Protein AF-A0A023FK80-F1 (afdb_monomer)

InterPro domains:
  IPR025602 BCP1 family [PF13862] (38-217)
  IPR025602 BCP1 family [PIRSF028983] (2-246)
  IPR025602 BCP1 family [PTHR13261] (10-246)

Mean predicted aligned error: 11.93 Å

Foldseek 3Di:
DDDDDDDDDDDDDDDDDDDDDDDDDDDDPPDDPPPDPPPPWDKDKDQDAPLLLVVQLVQVCVLQQPAPAPSSLVSVQCNVVSLLKIFIATDPPDPPPPPPVPDPPCSRTQWMKGKDFLQVCVVRRRSVSVLVVVLVQCCVFPVVCSVVSVCLRPDPPFGEIEIDTTGDLPDDLVVVVVSVVSSVVSLVVCVVVVHPSPGPYYDYRWDWDDDPDPPDDIDTSRNCVVVVVVVDPDDTDGDCCVRDPDND

Secondary structure (DSSP, 8-state):
----------------------------------S-------EEEE---GGGHHHHHHHHHHHHTT----HHHHHHHHHHTGGGEEEEEE---S---TT-TT-TT--S--EEEEEEEHHHHTTSHHHHHHHHHHHHHHHHH-TTTHHHHHHHHHSTT--EEEEEEEE-TTS-GGGHHHHHHHHHHHHHHHHHTT-S---SEEEE---EE--SSTTSPPEESSTTHHHHHHT-SS------TTT-SS--

Solvent-accessible surface area (backbone atoms only — not comparable to full-atom values): 15679 Å² total; per-residue (Å²): 138,85,87,84,85,89,90,86,86,88,80,86,89,89,88,84,91,81,88,86,84,89,84,92,78,92,72,80,85,79,68,83,82,85,74,79,84,80,77,84,82,53,74,43,77,41,71,50,52,83,81,38,45,64,22,49,34,53,48,50,41,68,75,49,53,73,56,86,50,49,50,68,59,44,37,50,51,47,52,78,41,23,76,34,29,32,28,30,29,69,59,88,78,86,70,92,58,90,75,70,85,80,62,103,74,73,54,62,46,52,25,39,40,36,60,45,47,44,64,83,39,52,82,41,66,26,52,42,32,48,53,49,49,54,51,54,44,33,45,73,62,34,52,91,48,32,66,65,59,52,42,57,76,69,43,87,88,43,29,36,28,39,46,46,72,44,61,50,81,86,59,66,70,82,56,51,63,63,50,54,55,49,46,52,51,27,35,51,50,40,34,75,72,71,43,90,52,77,55,73,46,74,44,76,77,80,56,69,49,66,58,93,52,95,86,51,72,71,41,54,69,49,71,72,50,56,61,52,60,77,69,48,93,76,87,81,68,76,90,55,75,92,52,48,91,63,98,122

Structure (mmCIF, N/CA/C/O backbone):
data_AF-A0A023FK80-F1
#
_entry.id   AF-A0A023FK80-F1
#
loop_
_atom_site.group_PDB
_atom_site.id
_atom_site.type_symbol
_atom_site.label_atom_id
_atom_site.label_alt_id
_atom_site.label_comp_id
_atom_site.label_asym_id
_atom_site.label_entity_id
_atom_site.label_seq_id
_atom_site.pdbx_PDB_ins_code
_atom_site.Cartn_x
_atom_site.Cartn_y
_atom_site.Cartn_z
_atom_site.occupancy
_atom_site.B_iso_or_equiv
_atom_site.auth_seq_id
_atom_site.auth_comp_id
_atom_site.auth_asym_id
_atom_site.auth_atom_id
_atom_site.pdbx_PDB_model_num
ATOM 1 N N . MET A 1 1 ? -16.190 32.214 -55.598 1.00 33.69 1 MET A N 1
ATOM 2 C CA . MET A 1 1 ? -16.217 32.760 -56.974 1.00 33.69 1 MET A CA 1
ATOM 3 C C . MET A 1 1 ? -15.494 34.100 -56.985 1.00 33.69 1 MET A C 1
ATOM 5 O O . MET A 1 1 ? -15.720 34.878 -56.075 1.00 33.69 1 MET A O 1
ATOM 9 N N . ALA A 1 2 ? -14.694 34.328 -58.031 1.00 36.66 2 ALA A N 1
ATOM 10 C CA . ALA A 1 2 ? -14.094 35.595 -58.476 1.00 36.66 2 ALA A CA 1
ATOM 11 C C . ALA A 1 2 ? -12.891 36.178 -57.695 1.00 36.66 2 ALA A C 1
ATOM 13 O O . ALA A 1 2 ? -13.025 36.861 -56.687 1.00 36.66 2 ALA A O 1
ATOM 14 N N . MET A 1 3 ? -11.709 35.965 -58.287 1.00 41.47 3 MET A N 1
ATOM 15 C CA . MET A 1 3 ? -10.513 36.807 -58.171 1.00 41.47 3 MET A CA 1
ATOM 16 C C . MET A 1 3 ? -10.693 38.164 -58.877 1.00 41.47 3 MET A C 1
ATOM 18 O O . MET A 1 3 ? -11.395 38.223 -59.885 1.00 41.47 3 MET A O 1
ATOM 22 N N . SER A 1 4 ? -9.934 39.193 -58.472 1.00 35.69 4 SER A N 1
ATOM 23 C CA . SER A 1 4 ? -9.425 40.259 -59.367 1.00 35.69 4 SER A CA 1
ATOM 24 C C . SER A 1 4 ? -8.342 41.081 -58.636 1.00 35.69 4 SER A C 1
ATOM 26 O O . SER A 1 4 ? -8.632 41.694 -57.619 1.00 35.69 4 SER A O 1
ATOM 28 N N . LYS A 1 5 ? -7.046 40.878 -58.914 1.00 40.84 5 LYS A N 1
ATOM 29 C CA . LYS A 1 5 ? -6.168 41.546 -59.910 1.00 40.84 5 LYS A CA 1
ATOM 30 C C . LYS A 1 5 ? -5.658 42.957 -59.541 1.00 40.84 5 LYS A C 1
ATOM 32 O O . LYS A 1 5 ? -6.400 43.922 -59.609 1.00 40.84 5 LYS A O 1
ATOM 37 N N . ARG A 1 6 ? -4.315 43.006 -59.432 1.00 36.75 6 ARG A N 1
ATOM 38 C CA . ARG A 1 6 ? -3.345 44.004 -59.954 1.00 36.75 6 ARG A CA 1
ATOM 39 C C . ARG A 1 6 ? -3.406 45.443 -59.415 1.00 36.75 6 ARG A C 1
ATOM 41 O O . ARG A 1 6 ? -4.336 46.154 -59.745 1.00 36.75 6 ARG A O 1
ATOM 48 N N . GLN A 1 7 ? -2.265 45.949 -58.922 1.00 38.62 7 GLN A N 1
ATOM 49 C CA . GLN A 1 7 ? -1.449 46.879 -59.723 1.00 38.62 7 GLN A CA 1
ATOM 50 C C . GLN A 1 7 ? 0.001 47.014 -59.225 1.00 38.62 7 GLN A C 1
ATOM 52 O O . GLN A 1 7 ? 0.301 46.884 -58.048 1.00 38.62 7 GLN A O 1
ATOM 57 N N . LYS A 1 8 ? 0.880 47.243 -60.200 1.00 39.12 8 LYS A N 1
ATOM 58 C CA . LYS A 1 8 ? 2.346 47.225 -60.208 1.00 39.12 8 LYS A CA 1
ATOM 59 C C . LYS A 1 8 ? 2.843 48.674 -60.275 1.00 39.12 8 LYS A C 1
ATOM 61 O O . LYS A 1 8 ? 2.295 49.405 -61.101 1.00 39.12 8 LYS A O 1
ATOM 66 N N . ARG A 1 9 ? 3.887 49.065 -59.532 1.00 34.44 9 ARG A N 1
ATOM 67 C CA . ARG A 1 9 ? 4.799 50.166 -59.914 1.00 34.44 9 ARG A CA 1
ATOM 68 C C . ARG A 1 9 ? 6.224 49.873 -59.429 1.00 34.44 9 ARG A C 1
ATOM 70 O O . ARG A 1 9 ? 6.455 49.768 -58.234 1.00 34.44 9 ARG A O 1
ATOM 77 N N . LEU A 1 10 ? 7.112 49.707 -60.408 1.00 36.12 10 LEU A N 1
ATOM 78 C CA . LEU A 1 10 ? 8.571 49.798 -60.328 1.00 36.12 10 LEU A CA 1
ATOM 79 C C . LEU A 1 10 ? 8.997 51.201 -60.802 1.00 36.12 10 LEU A C 1
ATOM 81 O O . LEU A 1 10 ? 8.266 51.813 -61.585 1.00 36.12 10 LEU A O 1
ATOM 85 N N . GLY A 1 11 ? 10.180 51.629 -60.365 1.00 31.97 11 GLY A N 1
ATOM 86 C CA . GLY A 1 11 ? 11.023 52.717 -60.886 1.00 31.97 11 GLY A CA 1
ATOM 87 C C . GLY A 1 11 ? 12.259 52.801 -59.976 1.00 31.97 11 GLY A C 1
ATOM 88 O O . GLY A 1 11 ? 12.079 53.145 -58.811 1.00 31.97 11 GLY A O 1
ATOM 89 N N . GLU A 1 12 ? 13.358 52.120 -60.334 1.00 35.47 12 GLU A N 1
ATOM 90 C CA . GLU A 1 12 ? 14.552 52.640 -61.062 1.00 35.47 12 GLU A CA 1
ATOM 91 C C . GLU A 1 12 ? 15.424 53.508 -60.125 1.00 35.47 12 GLU A C 1
ATOM 93 O O . GLU A 1 12 ? 14.975 54.554 -59.666 1.00 35.47 12 GLU A O 1
ATOM 98 N N . ASP A 1 13 ? 16.507 52.970 -59.549 1.00 35.56 13 ASP A N 1
ATOM 99 C CA . ASP A 1 13 ? 17.866 52.716 -60.098 1.00 35.56 13 ASP A CA 1
ATOM 100 C C . ASP A 1 13 ? 18.779 53.951 -59.987 1.00 35.56 13 ASP A C 1
ATOM 102 O O . ASP A 1 13 ? 18.487 54.986 -60.574 1.00 35.56 13 ASP A O 1
ATOM 106 N N . GLU A 1 14 ? 19.882 53.834 -59.232 1.00 36.38 14 GLU A N 1
ATOM 107 C CA . GLU A 1 14 ? 21.244 54.104 -59.731 1.00 36.38 14 GLU A CA 1
ATOM 108 C C . GLU A 1 14 ? 22.335 53.658 -58.729 1.00 36.38 14 GLU A C 1
ATOM 110 O O . GLU A 1 14 ? 22.205 53.778 -57.510 1.00 36.38 14 GLU A O 1
ATOM 115 N N . GLU A 1 15 ? 23.387 53.079 -59.309 1.00 36.81 15 GLU A N 1
ATOM 116 C CA . GLU A 1 15 ? 24.474 52.279 -58.736 1.00 36.81 15 GLU A CA 1
ATOM 117 C C . GLU A 1 15 ? 25.712 53.096 -58.309 1.00 36.81 15 GLU A C 1
ATOM 119 O O . GLU A 1 15 ? 25.922 54.214 -58.771 1.00 36.81 15 GLU A O 1
ATOM 124 N N . SER A 1 16 ? 26.588 52.475 -57.502 1.00 36.16 16 SER A N 1
ATOM 125 C CA . SER A 1 16 ? 28.067 52.467 -57.650 1.00 36.16 16 SER A CA 1
ATOM 126 C C . SER A 1 16 ? 28.664 51.694 -56.458 1.00 36.16 16 SER A C 1
ATOM 128 O O . SER A 1 16 ? 28.633 52.179 -55.332 1.00 36.16 16 SER A O 1
ATOM 130 N N . ASP A 1 17 ? 28.969 50.404 -56.600 1.00 34.00 17 ASP A N 1
ATOM 131 C CA . ASP A 1 17 ? 30.246 49.789 -57.028 1.00 34.00 17 ASP A CA 1
ATOM 132 C C . ASP A 1 17 ? 31.324 49.690 -55.926 1.00 34.00 17 ASP A C 1
ATOM 134 O O . ASP A 1 17 ? 31.690 50.660 -55.262 1.00 34.00 17 ASP A O 1
ATOM 138 N N . GLY A 1 18 ? 31.819 48.463 -55.758 1.00 34.59 18 GLY A N 1
ATOM 139 C CA . GLY A 1 18 ? 32.774 48.016 -54.750 1.00 34.59 18 GLY A CA 1
ATOM 140 C C . GLY A 1 18 ? 33.021 46.503 -54.823 1.00 34.59 18 GLY A C 1
ATOM 141 O O . GLY A 1 18 ? 32.802 45.792 -53.847 1.00 34.59 18 GLY A O 1
ATOM 142 N N . SER A 1 19 ? 33.443 46.014 -55.994 1.00 40.44 19 SER A N 1
ATOM 143 C CA . SER A 1 19 ? 34.035 44.675 -56.232 1.00 40.44 19 SER A CA 1
ATOM 144 C C . SER A 1 19 ? 35.251 44.431 -55.289 1.00 40.44 19 SER A C 1
ATOM 146 O O . SER A 1 19 ? 35.898 45.395 -54.899 1.00 40.44 19 SER A O 1
ATOM 148 N N . ASN A 1 20 ? 35.728 43.242 -54.887 1.00 36.53 20 ASN A N 1
ATOM 149 C CA . ASN A 1 20 ? 35.656 41.879 -55.408 1.00 36.53 20 ASN A CA 1
ATOM 150 C C . ASN A 1 20 ? 36.240 40.880 -54.364 1.00 36.53 20 ASN A C 1
ATOM 152 O O . ASN A 1 20 ? 37.151 41.240 -53.619 1.00 36.53 20 ASN A O 1
ATOM 156 N N . ASN A 1 21 ? 35.851 39.606 -54.504 1.00 35.69 21 ASN A N 1
ATOM 157 C CA . ASN A 1 21 ? 36.688 38.391 -54.447 1.00 35.69 21 ASN A CA 1
ATOM 158 C C . ASN A 1 21 ? 36.497 37.353 -53.307 1.00 35.69 21 ASN A C 1
ATOM 160 O O . ASN A 1 21 ? 37.064 37.457 -52.225 1.00 35.69 21 ASN A O 1
ATOM 164 N N . SER A 1 22 ? 35.803 36.273 -53.702 1.00 38.62 22 SER A N 1
ATOM 165 C CA . SER A 1 22 ? 36.142 34.846 -53.535 1.00 38.62 22 SER A CA 1
ATOM 166 C C . SER A 1 22 ? 36.365 34.265 -52.132 1.00 38.62 22 SER A C 1
ATOM 168 O O . SER A 1 22 ? 37.429 34.452 -51.556 1.00 38.62 22 SER A O 1
ATOM 170 N N . GLN A 1 23 ? 35.486 33.349 -51.715 1.00 38.38 23 GLN A N 1
ATOM 171 C CA . GLN A 1 23 ? 35.761 31.904 -51.776 1.00 38.38 23 GLN A CA 1
ATOM 172 C C . GLN A 1 23 ? 34.497 31.111 -51.426 1.00 38.38 23 GLN A C 1
ATOM 174 O O . GLN A 1 23 ? 33.799 31.397 -50.461 1.00 38.38 23 GLN A O 1
ATOM 179 N N . ASN A 1 24 ? 34.196 30.157 -52.299 1.00 44.44 24 ASN A N 1
ATOM 180 C CA . ASN A 1 24 ? 33.124 29.189 -52.183 1.00 44.44 24 ASN A CA 1
ATOM 181 C C . ASN A 1 24 ? 33.760 27.952 -51.542 1.00 44.44 24 ASN A C 1
ATOM 183 O O . ASN A 1 24 ? 34.491 27.253 -52.240 1.00 44.44 24 ASN A O 1
ATOM 187 N N . ASP A 1 25 ? 33.529 27.720 -50.252 1.00 39.47 25 ASP A N 1
ATOM 188 C CA . ASP A 1 25 ? 33.832 26.440 -49.614 1.00 39.47 25 ASP A CA 1
ATOM 189 C C . ASP A 1 25 ? 32.548 25.893 -49.000 1.00 39.47 25 ASP A C 1
ATOM 191 O O . ASP A 1 25 ? 32.000 26.393 -48.020 1.00 39.47 25 ASP A O 1
ATOM 195 N N . ASN A 1 26 ? 32.060 24.877 -49.697 1.00 47.12 26 ASN A N 1
ATOM 196 C CA . ASN A 1 26 ? 31.006 23.970 -49.307 1.00 47.12 26 ASN A CA 1
ATOM 197 C C . ASN A 1 26 ? 31.580 23.098 -48.180 1.00 47.12 26 ASN A C 1
ATOM 199 O O . ASN A 1 26 ? 32.473 22.291 -48.437 1.00 47.12 26 ASN A O 1
ATOM 203 N N . SER A 1 27 ? 31.109 23.272 -46.949 1.00 41.28 27 SER A N 1
ATOM 204 C CA . SER A 1 27 ? 31.367 22.330 -45.861 1.00 41.28 27 SER A CA 1
ATOM 205 C C . SER A 1 27 ? 30.101 22.228 -45.029 1.00 41.28 27 SER A C 1
ATOM 207 O O . SER A 1 27 ? 29.758 23.158 -44.305 1.00 41.28 27 SER A O 1
ATOM 209 N N . ASP A 1 28 ? 29.417 21.115 -45.264 1.00 41.88 28 ASP A N 1
ATOM 210 C CA . ASP A 1 28 ? 28.305 20.507 -44.544 1.00 41.88 28 ASP A CA 1
ATOM 211 C C . ASP A 1 28 ? 27.777 21.270 -43.330 1.00 41.88 28 ASP A C 1
ATOM 213 O O . ASP A 1 28 ? 28.393 21.362 -42.268 1.00 41.88 28 ASP A O 1
ATOM 217 N N . SER A 1 29 ? 26.554 21.765 -43.504 1.00 44.47 29 SER A N 1
ATOM 218 C CA . SER A 1 29 ? 25.616 21.927 -42.406 1.00 44.47 29 SER A CA 1
ATOM 219 C C . SER A 1 29 ? 25.279 20.525 -41.896 1.00 44.47 29 SER A C 1
ATOM 221 O O . SER A 1 29 ? 24.346 19.901 -42.389 1.00 44.47 29 SER A O 1
ATOM 223 N N . GLU A 1 30 ? 26.069 20.011 -40.952 1.00 48.06 30 GLU A N 1
ATOM 224 C CA . GLU A 1 30 ? 25.607 18.944 -40.061 1.00 48.06 30 GLU A CA 1
ATOM 225 C C . GLU A 1 30 ? 24.547 19.567 -39.147 1.00 48.06 30 GLU A C 1
ATOM 227 O O . GLU A 1 30 ? 24.814 20.066 -38.054 1.00 48.06 30 GLU A O 1
ATOM 232 N N . GLU A 1 31 ? 23.348 19.662 -39.719 1.00 45.25 31 GLU A N 1
ATOM 233 C CA . GLU A 1 31 ? 22.088 19.886 -39.036 1.00 45.25 31 GLU A CA 1
ATOM 234 C C . GLU A 1 31 ? 21.998 18.901 -37.864 1.00 45.25 31 GLU A C 1
ATOM 236 O O . GLU A 1 31 ? 22.029 17.693 -38.064 1.00 45.25 31 GLU A O 1
ATOM 241 N N . ASP A 1 32 ? 21.999 19.434 -36.641 1.00 47.94 32 ASP A N 1
ATOM 242 C CA . ASP A 1 32 ? 21.003 19.232 -35.574 1.00 47.94 32 ASP A CA 1
ATOM 243 C C . ASP A 1 32 ? 20.006 18.040 -35.701 1.00 47.94 32 ASP A C 1
ATOM 245 O O . ASP A 1 32 ? 18.826 18.169 -35.383 1.00 47.94 32 ASP A O 1
ATOM 249 N N . GLU A 1 33 ? 20.447 16.840 -36.081 1.00 49.16 33 GLU A N 1
ATOM 250 C CA . GLU A 1 33 ? 19.656 15.595 -36.038 1.00 49.16 33 GLU A CA 1
ATOM 251 C C . GLU A 1 33 ? 19.818 14.854 -34.691 1.00 49.16 33 GLU A C 1
ATOM 253 O O . GLU A 1 33 ? 19.905 13.631 -34.633 1.00 49.16 33 GLU A O 1
ATOM 258 N N . MET A 1 34 ? 19.860 15.582 -33.568 1.00 50.09 34 MET A N 1
ATOM 259 C CA . MET A 1 34 ? 19.728 14.991 -32.219 1.00 50.09 34 MET A CA 1
ATOM 260 C C . MET A 1 34 ? 18.466 15.465 -31.489 1.00 50.09 34 MET A C 1
ATOM 262 O O . MET A 1 34 ? 18.426 15.527 -30.260 1.00 50.09 34 MET A O 1
ATOM 266 N N . LEU A 1 35 ? 17.428 15.824 -32.241 1.00 51.06 35 LEU A N 1
ATOM 267 C CA . LEU A 1 35 ? 16.111 16.133 -31.701 1.00 51.06 35 LEU A CA 1
ATOM 268 C C . LEU A 1 35 ? 15.141 15.008 -32.072 1.00 51.06 35 LEU A C 1
ATOM 270 O O . LEU A 1 35 ? 14.814 14.821 -33.240 1.00 51.06 35 LEU A O 1
ATOM 274 N N . ASP A 1 36 ? 14.654 14.334 -31.029 1.00 48.72 36 ASP A N 1
ATOM 275 C CA . ASP A 1 36 ? 13.413 13.548 -31.010 1.00 48.72 36 ASP A CA 1
ATOM 276 C C . ASP A 1 36 ? 13.456 12.103 -31.539 1.00 48.72 36 ASP A C 1
ATOM 278 O O . ASP A 1 36 ? 12.554 11.636 -32.236 1.00 48.72 36 ASP A O 1
ATOM 282 N N . THR A 1 37 ? 14.455 11.321 -31.120 1.00 47.84 37 THR A N 1
ATOM 283 C CA . THR A 1 37 ? 14.246 9.867 -31.057 1.00 47.84 37 THR A CA 1
ATOM 284 C C . THR A 1 37 ? 13.264 9.582 -29.917 1.00 47.84 37 THR A C 1
ATOM 286 O O . THR A 1 37 ? 13.664 9.504 -28.755 1.00 47.84 37 THR A O 1
ATOM 289 N N . GLU A 1 38 ? 11.972 9.455 -30.229 1.00 53.78 38 GLU A N 1
ATOM 290 C CA . GLU A 1 38 ? 10.967 8.925 -29.302 1.00 53.78 38 GLU A CA 1
ATOM 291 C C . GLU A 1 38 ? 11.359 7.484 -28.929 1.00 53.78 38 GLU A C 1
ATOM 293 O O . GLU A 1 38 ? 11.082 6.531 -29.659 1.00 53.78 38 GLU A O 1
ATOM 298 N N . VAL A 1 39 ? 12.053 7.311 -27.801 1.00 60.44 39 VAL A N 1
ATOM 299 C CA . VAL A 1 39 ? 12.328 5.984 -27.242 1.00 60.44 39 VAL A CA 1
ATOM 300 C C . VAL A 1 39 ? 11.009 5.450 -26.689 1.00 60.44 39 VAL A C 1
ATOM 302 O O . VAL A 1 39 ? 10.541 5.884 -25.634 1.00 60.44 39 VAL A O 1
ATOM 305 N N . ASN A 1 40 ? 10.377 4.534 -27.423 1.00 63.22 40 ASN A N 1
ATOM 306 C CA . ASN A 1 40 ? 9.181 3.854 -26.949 1.00 63.22 40 ASN A CA 1
ATOM 307 C C . ASN A 1 40 ? 9.586 2.821 -25.891 1.00 63.22 40 ASN A C 1
ATOM 309 O O . ASN A 1 40 ? 9.987 1.710 -26.220 1.00 63.22 40 ASN A O 1
ATOM 313 N N . VAL A 1 41 ? 9.520 3.219 -24.621 1.00 74.06 41 VAL A N 1
ATOM 314 C CA . VAL A 1 41 ? 9.718 2.317 -23.484 1.00 74.06 41 VAL A CA 1
ATOM 315 C C . VAL A 1 41 ? 8.394 1.626 -23.176 1.00 74.06 41 VAL A C 1
ATOM 317 O O . VAL A 1 41 ? 7.431 2.276 -22.752 1.00 74.06 41 VAL A O 1
ATOM 320 N N . ASP A 1 42 ? 8.356 0.311 -23.368 1.00 83.50 42 ASP A N 1
ATOM 321 C CA . ASP A 1 42 ? 7.236 -0.519 -22.944 1.00 83.50 42 ASP A CA 1
ATOM 322 C C . ASP A 1 42 ? 7.470 -1.037 -21.521 1.00 83.50 42 ASP A C 1
ATOM 324 O O . ASP A 1 42 ? 8.567 -1.449 -21.147 1.00 83.50 42 ASP A O 1
ATOM 328 N N . PHE A 1 43 ? 6.418 -0.975 -20.706 1.00 88.69 43 PHE A N 1
ATOM 329 C CA . PHE A 1 43 ? 6.421 -1.452 -19.329 1.00 88.69 43 PHE A CA 1
ATOM 330 C C . PHE A 1 43 ? 5.473 -2.630 -19.199 1.00 88.69 43 PHE A C 1
ATOM 332 O O . PHE A 1 43 ? 4.339 -2.584 -19.685 1.00 88.69 43 PHE A O 1
ATOM 339 N N . GLU A 1 44 ? 5.896 -3.636 -18.449 1.00 90.75 44 GLU A N 1
ATOM 340 C CA . GLU A 1 44 ? 5.061 -4.774 -18.111 1.00 90.75 44 GLU A CA 1
ATOM 341 C C . GLU A 1 44 ? 5.017 -5.037 -16.610 1.00 90.75 44 GLU A C 1
ATOM 343 O O . GLU A 1 44 ? 5.933 -4.716 -15.852 1.00 90.75 44 GLU A O 1
ATOM 348 N N . ALA A 1 45 ? 3.908 -5.637 -16.186 1.00 93.25 45 ALA A N 1
ATOM 349 C CA . ALA A 1 45 ? 3.703 -6.071 -14.819 1.00 93.25 45 ALA A CA 1
ATOM 350 C C . ALA A 1 45 ? 4.063 -7.558 -14.701 1.00 93.25 45 ALA A C 1
ATOM 352 O O . ALA A 1 45 ? 3.427 -8.401 -15.336 1.00 93.25 45 ALA A O 1
ATOM 353 N N . ARG A 1 46 ? 5.054 -7.886 -13.870 1.00 94.19 46 ARG A N 1
ATOM 354 C CA . ARG A 1 46 ? 5.468 -9.266 -13.570 1.00 94.19 46 ARG A CA 1
ATOM 355 C C . ARG A 1 46 ? 5.170 -9.601 -12.105 1.00 94.19 46 ARG A C 1
ATOM 357 O O . ARG A 1 46 ? 5.142 -8.716 -11.253 1.00 94.19 46 ARG A O 1
ATOM 364 N N . THR A 1 47 ? 4.942 -10.876 -11.793 1.00 97.31 47 THR A N 1
ATOM 365 C CA . THR A 1 47 ? 4.865 -11.341 -10.396 1.00 97.31 47 THR A CA 1
ATOM 366 C C . THR A 1 47 ? 6.226 -11.144 -9.724 1.00 97.31 47 THR A C 1
ATOM 368 O O . THR A 1 47 ? 7.219 -11.561 -10.316 1.00 97.31 47 THR A O 1
ATOM 371 N N . PRO A 1 48 ? 6.297 -10.551 -8.519 1.00 96.88 48 PRO A N 1
ATOM 372 C CA . PRO A 1 48 ? 7.574 -10.270 -7.887 1.00 96.88 48 PRO A CA 1
ATOM 373 C C . PRO A 1 48 ? 8.261 -11.524 -7.343 1.00 96.88 48 PRO A C 1
ATOM 375 O O . PRO A 1 48 ? 7.603 -12.476 -6.894 1.00 96.88 48 PRO A O 1
ATOM 378 N N . ASP A 1 49 ? 9.589 -11.473 -7.320 1.00 95.75 49 ASP A N 1
ATOM 379 C CA . ASP A 1 49 ? 10.471 -12.475 -6.725 1.00 95.75 49 ASP A CA 1
ATOM 380 C C . ASP A 1 49 ? 11.550 -11.848 -5.819 1.00 95.75 49 ASP A C 1
ATOM 382 O O . ASP A 1 49 ? 11.586 -10.639 -5.598 1.00 95.75 49 ASP A O 1
ATOM 386 N N . ASP A 1 50 ? 12.411 -12.682 -5.230 1.00 95.94 50 ASP A N 1
ATOM 387 C CA . ASP A 1 50 ? 13.409 -12.231 -4.254 1.00 95.94 50 ASP A CA 1
ATOM 388 C C . ASP A 1 50 ? 14.412 -11.212 -4.831 1.00 95.94 50 ASP A C 1
ATOM 390 O O . ASP A 1 50 ? 14.967 -10.417 -4.069 1.00 95.94 50 ASP A O 1
ATOM 394 N N . SER A 1 51 ? 14.631 -11.196 -6.154 1.00 94.00 51 SER A N 1
ATOM 395 C CA . SER A 1 51 ? 15.496 -10.203 -6.807 1.00 94.00 51 SER A CA 1
ATOM 396 C C . SER A 1 51 ? 14.899 -8.791 -6.778 1.00 94.00 51 SER A C 1
ATOM 398 O O . SER A 1 51 ? 15.640 -7.814 -6.762 1.00 94.00 51 SER A O 1
ATOM 400 N N . ASP A 1 52 ? 13.575 -8.675 -6.644 1.00 95.88 52 ASP A N 1
ATOM 401 C CA . ASP A 1 52 ? 12.849 -7.399 -6.609 1.00 95.88 52 ASP A CA 1
ATOM 402 C C . ASP A 1 52 ? 12.871 -6.710 -5.241 1.00 95.88 52 ASP A C 1
ATOM 404 O O . ASP A 1 52 ? 12.352 -5.598 -5.088 1.00 95.88 52 ASP A O 1
ATOM 408 N N . TYR A 1 53 ? 13.434 -7.362 -4.219 1.00 97.25 53 TYR A N 1
ATOM 409 C CA . TYR A 1 53 ? 13.375 -6.904 -2.831 1.00 97.25 53 TYR A CA 1
ATOM 410 C C . TYR A 1 53 ? 13.825 -5.445 -2.674 1.00 97.25 53 TYR A C 1
ATOM 412 O O . TYR A 1 53 ? 13.147 -4.640 -2.029 1.00 97.25 53 TYR A O 1
ATOM 420 N N . HIS A 1 54 ? 14.967 -5.089 -3.257 1.00 96.62 54 HIS A N 1
ATOM 421 C CA . HIS A 1 54 ? 15.546 -3.758 -3.106 1.00 96.62 54 HIS A CA 1
ATOM 422 C C . HIS A 1 54 ? 14.703 -2.687 -3.813 1.00 96.62 54 HIS A C 1
ATOM 424 O O . HIS A 1 54 ? 14.352 -1.680 -3.186 1.00 96.62 54 HIS A O 1
ATOM 430 N N . GLY A 1 55 ? 14.231 -2.972 -5.029 1.00 96.31 55 GLY A N 1
ATOM 431 C CA . GLY A 1 55 ? 13.376 -2.071 -5.797 1.00 96.31 55 GLY A CA 1
ATOM 432 C C . GLY A 1 55 ? 12.014 -1.825 -5.144 1.00 96.31 55 GLY A C 1
ATOM 433 O O . GLY A 1 55 ? 11.582 -0.677 -5.011 1.00 96.31 55 GLY A O 1
ATOM 434 N N . ILE A 1 56 ? 11.367 -2.879 -4.632 1.00 97.88 56 ILE A N 1
ATOM 435 C CA . ILE A 1 56 ? 10.121 -2.755 -3.859 1.00 97.88 56 ILE A CA 1
ATOM 436 C C . ILE A 1 56 ? 10.368 -1.933 -2.592 1.00 97.88 56 ILE A C 1
ATOM 438 O O . ILE A 1 56 ? 9.620 -0.999 -2.294 1.00 97.88 56 ILE A O 1
ATOM 442 N N . LYS A 1 57 ? 11.433 -2.237 -1.842 1.00 97.75 57 LYS A N 1
ATOM 443 C CA . LYS A 1 57 ? 11.758 -1.517 -0.608 1.00 97.75 57 LYS A CA 1
ATOM 444 C C . LYS A 1 57 ? 12.011 -0.031 -0.860 1.00 97.75 57 LYS A C 1
ATOM 446 O O . LYS A 1 57 ? 11.577 0.791 -0.053 1.00 97.75 57 LYS A O 1
ATOM 451 N N . ARG A 1 58 ? 12.670 0.316 -1.968 1.00 96.50 58 ARG A N 1
ATOM 452 C CA . ARG A 1 58 ? 12.908 1.699 -2.406 1.00 96.50 58 ARG A CA 1
ATOM 453 C C . ARG A 1 58 ? 11.598 2.441 -2.672 1.00 96.50 58 ARG A C 1
ATOM 455 O O . ARG A 1 58 ? 11.422 3.555 -2.185 1.00 96.50 58 ARG A O 1
ATOM 462 N N . LEU A 1 59 ? 10.648 1.819 -3.367 1.00 96.50 59 LEU A N 1
ATOM 463 C CA . LEU A 1 59 ? 9.319 2.402 -3.592 1.00 96.50 59 LEU A CA 1
ATOM 464 C C . LEU A 1 59 ? 8.561 2.599 -2.272 1.00 96.50 59 LEU A C 1
ATOM 466 O O . LEU A 1 59 ? 8.014 3.666 -2.010 1.00 96.50 59 LEU A O 1
ATOM 470 N N . LEU A 1 60 ? 8.613 1.617 -1.371 1.00 97.56 60 LEU A N 1
ATOM 471 C CA . LEU A 1 60 ? 8.003 1.741 -0.046 1.00 97.56 60 LEU A CA 1
ATOM 472 C C . LEU A 1 60 ? 8.649 2.850 0.804 1.00 97.56 60 LEU A C 1
ATOM 474 O O . LEU A 1 60 ? 7.956 3.505 1.582 1.00 97.56 60 LEU A O 1
ATOM 478 N N . GLN A 1 61 ? 9.956 3.089 0.660 1.00 95.81 61 GLN A N 1
ATOM 479 C CA . GLN A 1 61 ? 10.633 4.233 1.285 1.00 95.81 61 GLN A CA 1
ATOM 480 C C . GLN A 1 61 ? 10.093 5.565 0.756 1.00 95.81 61 GLN A C 1
ATOM 482 O O . GLN A 1 61 ? 9.905 6.487 1.544 1.00 95.81 61 GLN A O 1
ATOM 487 N N . GLN A 1 62 ? 9.795 5.661 -0.541 1.00 93.06 62 GLN A N 1
ATOM 488 C CA . GLN A 1 62 ? 9.184 6.858 -1.129 1.00 93.06 62 GLN A CA 1
ATOM 489 C C . GLN A 1 62 ? 7.745 7.070 -0.638 1.00 93.06 62 GLN A C 1
ATOM 491 O O . GLN A 1 62 ? 7.361 8.205 -0.366 1.00 93.06 62 GLN A O 1
ATOM 496 N N . LEU A 1 63 ? 6.971 5.993 -0.467 1.00 95.12 63 LEU A N 1
ATOM 497 C CA . LEU A 1 63 ? 5.592 6.059 0.027 1.00 95.12 63 LEU A CA 1
ATOM 498 C C . LEU A 1 63 ? 5.514 6.491 1.502 1.00 95.12 63 LEU A C 1
ATOM 500 O O . LEU A 1 63 ? 4.664 7.297 1.875 1.00 95.12 63 LEU A O 1
ATOM 504 N N . PHE A 1 64 ? 6.392 5.952 2.355 1.00 95.44 64 PHE A N 1
ATOM 505 C CA . PHE A 1 64 ? 6.353 6.184 3.805 1.00 95.44 64 PHE A CA 1
ATOM 506 C C . PHE A 1 64 ? 7.325 7.263 4.307 1.00 95.44 64 PHE A C 1
ATOM 508 O O . PHE A 1 64 ? 7.248 7.640 5.478 1.00 95.44 64 PHE A O 1
ATOM 515 N N . LEU A 1 65 ? 8.211 7.790 3.456 1.00 92.81 65 LEU A N 1
ATOM 516 C CA . LEU A 1 65 ? 9.184 8.836 3.789 1.00 92.81 65 LEU A CA 1
ATOM 517 C C . LEU A 1 65 ? 9.951 8.510 5.090 1.00 92.81 65 LEU A C 1
ATOM 519 O O . LEU A 1 65 ? 10.548 7.442 5.233 1.00 92.81 65 LEU A O 1
ATOM 523 N N . LYS A 1 66 ? 9.919 9.420 6.072 1.00 91.44 66 LYS A N 1
ATOM 524 C CA . LYS A 1 66 ? 10.579 9.284 7.383 1.00 91.44 66 LYS A CA 1
ATOM 525 C C . LYS A 1 66 ? 9.710 8.584 8.434 1.00 91.44 66 LYS A C 1
ATOM 527 O O . LYS A 1 66 ? 10.085 8.538 9.611 1.00 91.44 66 LYS A O 1
ATOM 532 N N . ALA A 1 67 ? 8.555 8.038 8.050 1.00 92.38 67 ALA A N 1
ATOM 533 C CA . ALA A 1 67 ? 7.678 7.348 8.981 1.00 92.38 67 ALA A CA 1
ATOM 534 C C . ALA A 1 67 ? 8.346 6.092 9.558 1.00 92.38 67 ALA A C 1
ATOM 536 O O . ALA A 1 67 ? 9.109 5.378 8.907 1.00 92.38 67 ALA A O 1
ATOM 537 N N . ARG A 1 68 ? 8.032 5.790 10.821 1.00 92.56 68 ARG A N 1
ATOM 538 C CA . ARG A 1 68 ? 8.583 4.630 11.535 1.00 92.56 68 ARG A CA 1
ATOM 539 C C . ARG A 1 68 ? 7.839 3.350 11.158 1.00 92.56 68 ARG A C 1
ATOM 541 O O . ARG A 1 68 ? 7.061 2.830 11.955 1.00 92.56 68 ARG A O 1
ATOM 548 N N . VAL A 1 69 ? 8.095 2.855 9.952 1.00 96.94 69 VAL A N 1
ATOM 549 C CA . VAL A 1 69 ? 7.581 1.578 9.442 1.00 96.94 69 VAL A CA 1
ATOM 550 C C . VAL A 1 69 ? 8.754 0.652 9.128 1.00 96.94 69 VAL A C 1
ATOM 552 O O . VAL A 1 69 ? 9.744 1.060 8.524 1.00 96.94 69 VAL A O 1
ATOM 555 N N . ASN A 1 70 ? 8.663 -0.613 9.532 1.00 97.94 70 ASN A N 1
ATOM 556 C CA . ASN A 1 70 ? 9.628 -1.644 9.179 1.00 97.94 70 ASN A CA 1
ATOM 557 C C . ASN A 1 70 ? 9.435 -2.038 7.707 1.00 97.94 70 ASN A C 1
ATOM 559 O O . ASN A 1 70 ? 8.730 -2.993 7.384 1.00 97.94 70 ASN A O 1
ATOM 563 N N . LEU A 1 71 ? 10.058 -1.272 6.810 1.00 98.19 71 LEU A N 1
ATOM 564 C CA . LEU A 1 71 ? 9.931 -1.461 5.364 1.00 98.19 71 LEU A CA 1
ATOM 565 C C . LEU A 1 71 ? 10.555 -2.774 4.885 1.00 98.19 71 LEU A C 1
ATOM 567 O O . LEU A 1 71 ? 10.099 -3.331 3.894 1.00 98.19 71 LEU A O 1
ATOM 571 N N . SER A 1 72 ? 11.551 -3.307 5.599 1.00 98.19 72 SER A N 1
ATOM 572 C CA . SER A 1 72 ? 12.103 -4.635 5.305 1.00 98.19 72 SER A CA 1
ATOM 573 C C . SER A 1 72 ? 11.060 -5.736 5.550 1.00 98.19 72 SER A C 1
ATOM 575 O O . SER A 1 72 ? 10.856 -6.584 4.689 1.00 98.19 72 SER A O 1
ATOM 577 N N . ASP A 1 73 ? 10.357 -5.707 6.693 1.00 98.44 73 ASP A N 1
ATOM 578 C CA . ASP A 1 73 ? 9.261 -6.654 6.980 1.00 98.44 73 ASP A CA 1
ATOM 579 C C . ASP A 1 73 ? 8.083 -6.462 6.014 1.00 98.44 73 ASP A C 1
ATOM 581 O O . ASP A 1 73 ? 7.495 -7.445 5.574 1.00 98.44 73 ASP A O 1
ATOM 585 N N . LEU A 1 74 ? 7.781 -5.217 5.628 1.00 98.56 74 LEU A N 1
ATOM 586 C CA . LEU A 1 74 ? 6.743 -4.919 4.637 1.00 98.56 74 LEU A CA 1
ATOM 587 C C . LEU A 1 74 ? 7.082 -5.485 3.253 1.00 98.56 74 LEU A C 1
ATOM 589 O O . LEU A 1 74 ? 6.232 -6.100 2.617 1.00 98.56 74 LEU A O 1
ATOM 593 N N . THR A 1 75 ? 8.327 -5.315 2.813 1.00 98.50 75 THR A N 1
ATOM 594 C CA . THR A 1 75 ? 8.822 -5.850 1.537 1.00 98.50 75 THR A CA 1
ATOM 595 C C . THR A 1 75 ? 8.749 -7.374 1.535 1.00 98.50 75 THR A C 1
ATOM 597 O O . THR A 1 75 ? 8.169 -7.962 0.627 1.00 98.50 75 THR A O 1
ATOM 600 N N . ASN A 1 76 ? 9.243 -8.019 2.599 1.00 98.44 76 ASN A N 1
ATOM 601 C CA . ASN A 1 76 ? 9.139 -9.470 2.755 1.00 98.44 76 ASN A CA 1
ATOM 602 C C . ASN A 1 76 ? 7.683 -9.940 2.745 1.00 98.44 76 ASN A C 1
ATOM 604 O O . ASN A 1 76 ? 7.374 -10.944 2.118 1.00 98.44 76 ASN A O 1
ATOM 608 N N . LEU A 1 77 ? 6.770 -9.207 3.389 1.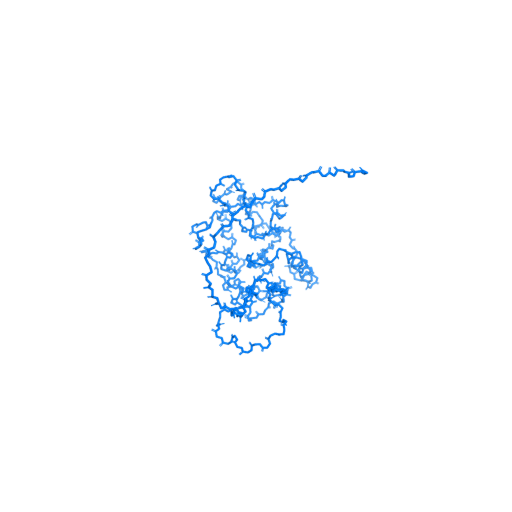00 98.38 77 LEU A N 1
ATOM 609 C CA . LEU A 1 77 ? 5.349 -9.541 3.375 1.00 98.38 77 LEU A CA 1
ATOM 610 C C . LEU A 1 77 ? 4.752 -9.493 1.959 1.00 98.38 77 LEU A C 1
ATOM 612 O O . LEU A 1 77 ? 3.937 -10.354 1.630 1.00 98.38 77 LEU A O 1
ATOM 616 N N . ILE A 1 78 ? 5.152 -8.525 1.128 1.00 98.38 78 ILE A N 1
ATOM 617 C CA . ILE A 1 78 ? 4.730 -8.443 -0.279 1.00 98.38 78 ILE A CA 1
ATOM 618 C C . ILE A 1 78 ? 5.270 -9.643 -1.069 1.00 98.38 78 ILE A C 1
ATOM 620 O O . ILE A 1 78 ? 4.500 -10.303 -1.762 1.00 98.38 78 ILE A O 1
ATOM 624 N N . LEU A 1 79 ? 6.549 -9.995 -0.901 1.00 98.06 79 LEU A N 1
ATOM 625 C CA . LEU A 1 79 ? 7.162 -11.156 -1.564 1.00 98.06 79 LEU A CA 1
ATOM 626 C C . LEU A 1 79 ? 6.535 -12.491 -1.116 1.00 98.06 79 LEU A C 1
ATOM 628 O O . LEU A 1 79 ? 6.170 -13.327 -1.940 1.00 98.06 79 LEU A O 1
ATOM 632 N N . GLU A 1 80 ? 6.288 -12.670 0.186 1.00 97.12 80 GLU A N 1
ATOM 633 C CA . GLU A 1 80 ? 5.568 -13.824 0.758 1.00 97.12 80 GLU A CA 1
ATOM 634 C C . GLU A 1 80 ? 4.121 -13.955 0.233 1.00 97.12 80 GLU A C 1
ATOM 636 O O . GLU A 1 80 ? 3.485 -15.016 0.355 1.00 97.12 80 GLU A O 1
ATOM 641 N N . ARG A 1 81 ? 3.562 -12.858 -0.289 1.00 96.31 81 ARG A N 1
ATOM 642 C CA . ARG A 1 81 ? 2.210 -12.743 -0.845 1.00 96.31 81 ARG A CA 1
ATOM 643 C C . ARG A 1 81 ? 2.235 -12.33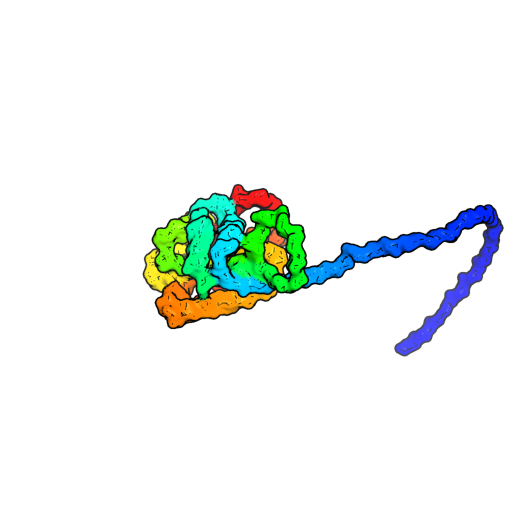7 -2.320 1.00 96.31 81 ARG A C 1
ATOM 645 O O . ARG A 1 81 ? 1.279 -11.736 -2.798 1.00 96.31 81 ARG A O 1
ATOM 652 N N . ASN A 1 82 ? 3.263 -12.759 -3.058 1.00 96.56 82 ASN A N 1
ATOM 653 C CA . ASN A 1 82 ? 3.441 -12.408 -4.469 1.00 96.56 82 ASN A CA 1
ATOM 654 C C . ASN A 1 82 ? 2.265 -12.787 -5.391 1.00 96.56 82 ASN A C 1
ATOM 656 O O . ASN A 1 82 ? 2.082 -12.178 -6.431 1.00 96.56 82 ASN A O 1
ATOM 660 N N . PHE A 1 83 ? 1.419 -13.743 -4.999 1.00 97.00 83 PHE A N 1
ATOM 661 C CA . PHE A 1 83 ? 0.212 -14.127 -5.741 1.00 97.00 83 PHE A CA 1
ATOM 662 C C . PHE A 1 83 ? -0.894 -13.051 -5.776 1.00 97.00 83 PHE A C 1
ATOM 664 O O . PHE A 1 83 ? -1.929 -13.297 -6.383 1.00 97.00 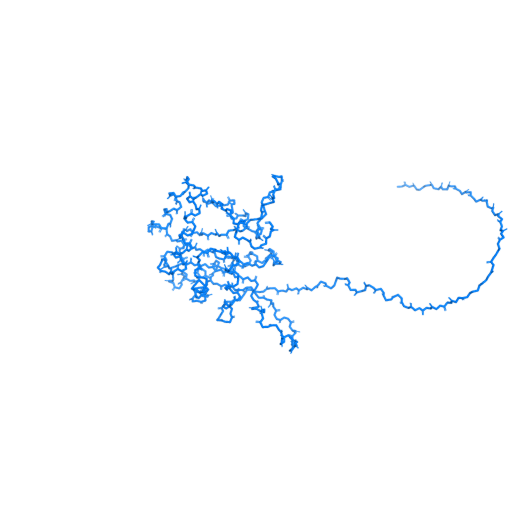83 PHE A O 1
ATOM 671 N N . VAL A 1 84 ? -0.725 -11.932 -5.067 1.00 97.62 84 VAL A N 1
ATOM 672 C CA . VAL A 1 84 ? -1.572 -10.721 -5.118 1.00 97.62 84 VAL A CA 1
ATOM 673 C C . VAL A 1 84 ? -0.701 -9.465 -5.211 1.00 97.62 84 VA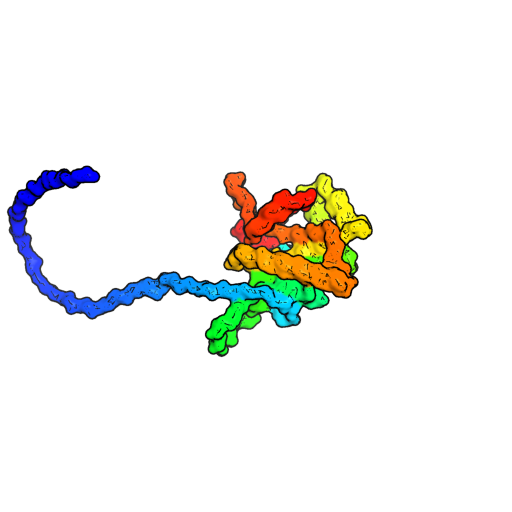L A C 1
ATOM 675 O O . VAL A 1 84 ? -1.009 -8.430 -4.613 1.00 97.62 84 VAL A O 1
ATOM 678 N N . ALA A 1 85 ? 0.432 -9.583 -5.902 1.00 98.12 85 ALA A N 1
ATOM 679 C CA . ALA A 1 85 ? 1.355 -8.489 -6.123 1.00 98.12 85 ALA A CA 1
ATOM 680 C C . ALA A 1 85 ? 1.956 -8.553 -7.530 1.00 98.12 85 ALA A C 1
ATOM 682 O O . ALA A 1 85 ? 2.156 -9.625 -8.100 1.00 98.12 85 ALA A O 1
ATOM 683 N N . SER A 1 86 ? 2.304 -7.388 -8.060 1.00 98.12 86 SER A N 1
ATOM 684 C CA . SER A 1 86 ? 3.018 -7.231 -9.319 1.00 98.12 86 SER A CA 1
ATOM 685 C C . SER A 1 86 ? 4.032 -6.099 -9.216 1.00 98.12 86 SER A C 1
ATOM 687 O O . SER A 1 86 ? 3.750 -5.070 -8.598 1.00 98.12 86 SER A O 1
ATOM 689 N N . VAL A 1 87 ? 5.178 -6.261 -9.863 1.00 97.25 87 VAL A N 1
ATOM 690 C CA . VAL A 1 87 ? 6.174 -5.208 -10.079 1.00 97.25 87 VAL A CA 1
ATOM 691 C C . VAL A 1 87 ? 6.151 -4.753 -11.527 1.00 97.25 87 VAL A C 1
ATOM 693 O O . VAL A 1 87 ? 5.917 -5.557 -12.427 1.00 97.25 87 VAL A O 1
ATOM 696 N N . ILE A 1 88 ? 6.384 -3.464 -11.744 1.00 95.50 88 ILE A N 1
ATOM 697 C CA . ILE A 1 88 ? 6.487 -2.859 -13.070 1.00 95.50 88 ILE A CA 1
ATOM 698 C C . ILE A 1 88 ? 7.960 -2.8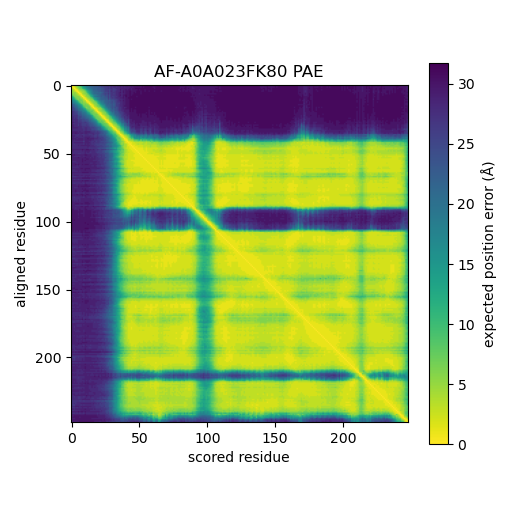49 -13.463 1.00 95.50 88 ILE A C 1
ATOM 700 O O . ILE A 1 88 ? 8.772 -2.240 -12.763 1.00 95.50 88 ILE A O 1
ATOM 704 N N . LYS A 1 89 ? 8.282 -3.500 -14.578 1.00 92.62 89 LYS A N 1
ATOM 705 C CA . LYS A 1 89 ? 9.618 -3.531 -15.178 1.00 92.62 89 LYS A CA 1
ATOM 706 C C . LYS A 1 89 ? 9.541 -3.076 -16.631 1.00 92.62 89 LYS A C 1
ATOM 708 O O . LYS A 1 89 ? 8.467 -3.115 -17.234 1.00 92.62 89 LYS A O 1
ATOM 713 N N . GLN A 1 90 ? 10.661 -2.619 -17.173 1.00 88.31 90 GLN A N 1
ATOM 714 C CA . GLN A 1 90 ? 10.781 -2.373 -18.606 1.00 88.31 90 GLN A CA 1
ATOM 715 C C . GLN A 1 90 ? 10.768 -3.714 -19.356 1.00 88.31 90 GLN A C 1
ATOM 717 O O . GLN A 1 90 ? 11.330 -4.695 -18.870 1.00 88.31 90 GLN A O 1
ATOM 722 N N . CYS A 1 91 ? 10.091 -3.769 -20.502 1.00 81.62 91 CYS A N 1
ATOM 723 C CA . CYS A 1 91 ? 10.160 -4.916 -21.399 1.00 81.62 91 CYS A CA 1
ATOM 724 C C . CYS A 1 91 ? 11.580 -5.024 -21.971 1.00 81.62 91 CYS A C 1
ATOM 726 O O . CYS A 1 91 ? 12.117 -4.041 -22.485 1.00 81.62 91 CYS A O 1
ATOM 728 N N . ASP A 1 92 ? 12.168 -6.216 -21.894 1.00 64.94 92 ASP A N 1
ATOM 729 C CA . ASP A 1 92 ? 13.465 -6.526 -22.496 1.00 64.94 92 ASP A CA 1
ATOM 730 C C . ASP A 1 92 ? 13.301 -6.656 -24.025 1.00 64.94 92 ASP A C 1
ATOM 732 O O . ASP A 1 92 ? 13.246 -7.763 -24.558 1.00 64.94 92 ASP A O 1
ATOM 736 N N . ASP A 1 93 ? 13.171 -5.540 -24.744 1.00 45.47 93 ASP A N 1
ATOM 737 C CA . ASP A 1 93 ? 13.252 -5.546 -26.207 1.00 45.47 93 ASP A CA 1
ATOM 738 C C . ASP A 1 93 ? 14.735 -5.489 -26.621 1.00 45.47 93 ASP A C 1
ATOM 740 O O . ASP A 1 93 ? 15.308 -4.417 -26.791 1.00 45.47 93 ASP A O 1
ATOM 744 N N . ASP A 1 94 ? 15.359 -6.664 -26.751 1.00 44.38 94 ASP A N 1
ATOM 745 C CA . ASP A 1 94 ? 16.569 -6.925 -27.550 1.00 44.38 94 ASP A CA 1
ATOM 746 C C . ASP A 1 94 ? 17.717 -5.890 -27.458 1.00 44.38 94 ASP A C 1
ATOM 748 O O . ASP A 1 94 ? 18.248 -5.431 -28.474 1.00 44.38 94 ASP A O 1
ATOM 752 N N . VAL A 1 95 ? 18.187 -5.574 -26.252 1.00 45.75 95 VAL A N 1
ATOM 753 C CA . VAL A 1 95 ? 19.562 -5.086 -26.071 1.00 45.75 95 VAL A CA 1
ATOM 754 C C . VAL A 1 95 ? 20.316 -6.060 -25.181 1.00 45.75 95 VAL A C 1
ATOM 756 O O . VAL A 1 95 ? 20.417 -5.889 -23.970 1.00 45.75 95 VAL A O 1
ATOM 759 N N . ASP A 1 96 ? 20.897 -7.072 -25.833 1.00 41.62 96 ASP A N 1
ATOM 760 C CA . ASP A 1 96 ? 22.163 -7.692 -25.425 1.00 41.62 96 ASP A CA 1
ATOM 761 C C . ASP A 1 96 ? 23.268 -6.611 -25.435 1.00 41.62 96 ASP A C 1
ATOM 763 O O . ASP A 1 96 ? 24.237 -6.688 -26.194 1.00 41.62 96 ASP A O 1
ATOM 767 N N . ASP A 1 97 ? 23.108 -5.546 -24.652 1.00 44.91 97 ASP A N 1
ATOM 768 C CA . ASP A 1 97 ? 24.198 -4.641 -24.344 1.00 44.91 97 ASP A CA 1
ATOM 769 C C . ASP A 1 97 ? 24.761 -5.085 -22.998 1.00 44.91 97 ASP A C 1
ATOM 771 O O . ASP A 1 97 ? 24.429 -4.562 -21.934 1.00 44.91 97 ASP A O 1
ATOM 775 N N . GLU A 1 98 ? 25.634 -6.095 -23.064 1.00 45.84 98 GLU A N 1
ATOM 776 C CA . GLU A 1 98 ? 26.523 -6.549 -21.983 1.00 45.84 98 GLU A CA 1
ATOM 777 C C . GLU A 1 98 ? 27.483 -5.424 -21.498 1.00 45.84 98 GLU A C 1
ATOM 779 O O . GLU A 1 98 ? 28.561 -5.704 -20.980 1.00 45.84 98 GLU A O 1
ATOM 784 N N . SER A 1 99 ? 27.148 -4.140 -21.688 1.00 44.94 99 SER A N 1
ATOM 785 C CA . SER A 1 99 ? 27.968 -2.982 -21.316 1.00 44.94 99 SER A CA 1
ATOM 786 C C . SER A 1 99 ? 27.366 -2.076 -20.236 1.00 44.94 99 SER A C 1
ATOM 788 O O . SER A 1 99 ? 28.014 -1.106 -19.851 1.00 44.94 99 SER A O 1
ATOM 790 N N . MET A 1 100 ? 26.213 -2.429 -19.654 1.00 49.72 100 MET A N 1
ATOM 791 C CA . MET A 1 100 ? 25.714 -1.802 -18.415 1.00 49.72 100 MET A CA 1
ATOM 792 C C . MET A 1 100 ? 26.137 -2.575 -17.150 1.00 49.72 100 MET A C 1
ATOM 794 O O . MET A 1 100 ? 25.478 -2.509 -16.116 1.00 49.72 100 MET A O 1
ATOM 798 N N . GLU A 1 101 ? 27.251 -3.312 -17.201 1.00 45.72 101 GLU A N 1
ATOM 799 C CA . GLU A 1 101 ? 27.910 -3.868 -16.011 1.00 45.72 101 GLU A CA 1
ATOM 800 C C . GLU A 1 101 ? 28.729 -2.785 -15.278 1.00 45.72 101 GLU A C 1
ATOM 802 O O . GLU A 1 101 ? 29.931 -2.952 -15.107 1.00 45.72 101 GLU A O 1
ATOM 807 N N . ASP A 1 102 ? 28.129 -1.650 -14.897 1.00 41.88 102 ASP A N 1
ATOM 808 C CA . ASP A 1 102 ? 28.812 -0.663 -14.033 1.00 41.88 102 ASP A CA 1
ATOM 809 C C . ASP A 1 102 ? 27.881 0.306 -13.261 1.00 41.88 102 ASP A C 1
ATOM 811 O O . ASP A 1 102 ? 28.365 1.293 -12.712 1.00 41.88 102 ASP A O 1
ATOM 815 N N . ASP A 1 103 ? 26.579 0.016 -13.126 1.00 43.94 103 ASP A N 1
ATOM 816 C CA . ASP A 1 103 ? 25.734 0.642 -12.093 1.00 43.94 103 ASP A CA 1
ATOM 817 C C . ASP A 1 103 ? 25.022 -0.453 -11.278 1.00 43.94 103 ASP A C 1
ATOM 819 O O . ASP A 1 103 ? 23.973 -0.969 -11.655 1.00 43.94 103 ASP A O 1
ATOM 823 N N . ASP A 1 104 ? 25.592 -0.791 -10.117 1.00 47.19 104 ASP A N 1
ATOM 824 C CA . ASP A 1 104 ? 25.061 -1.703 -9.082 1.00 47.19 104 ASP A CA 1
ATOM 825 C C . ASP A 1 104 ? 23.676 -1.272 -8.500 1.00 47.19 104 ASP A C 1
ATOM 827 O O . ASP A 1 104 ? 23.233 -1.818 -7.489 1.00 47.19 104 ASP A O 1
ATOM 831 N N . ASP A 1 105 ? 22.985 -0.288 -9.096 1.00 49.97 105 ASP A N 1
ATOM 832 C CA . ASP A 1 105 ? 21.938 0.518 -8.444 1.00 49.97 105 ASP A CA 1
ATOM 833 C C . ASP A 1 105 ? 20.573 0.583 -9.167 1.00 49.97 105 ASP A C 1
ATOM 835 O O . ASP A 1 105 ? 19.622 1.180 -8.634 1.00 49.97 105 ASP A O 1
ATOM 839 N N . GLU A 1 106 ? 20.396 -0.036 -10.339 1.00 58.66 106 GLU A N 1
ATOM 840 C CA . GLU A 1 106 ? 19.076 -0.087 -10.980 1.00 58.66 106 GLU A CA 1
ATOM 841 C C . GLU A 1 106 ? 18.382 -1.427 -10.716 1.00 58.66 106 GLU A C 1
ATOM 843 O O . GLU A 1 106 ? 18.396 -2.341 -11.530 1.00 58.66 106 GLU A O 1
ATOM 848 N N . ASP A 1 107 ? 17.699 -1.521 -9.568 1.00 68.31 107 ASP A N 1
ATOM 849 C CA . ASP A 1 107 ? 16.848 -2.659 -9.164 1.00 68.31 107 ASP A CA 1
ATOM 850 C C . ASP A 1 107 ? 15.745 -3.044 -10.189 1.00 68.31 107 ASP A C 1
ATOM 852 O O . ASP A 1 107 ? 14.885 -3.866 -9.882 1.00 68.31 107 ASP A O 1
ATOM 856 N N . GLY A 1 108 ? 15.688 -2.420 -11.375 1.00 86.69 108 GLY A N 1
ATOM 857 C CA . GLY A 1 108 ? 14.796 -2.721 -12.506 1.00 86.69 108 GLY A CA 1
ATOM 858 C C . GLY A 1 108 ? 13.298 -2.533 -12.244 1.00 86.69 108 GLY A C 1
ATOM 859 O O . GLY A 1 108 ? 12.482 -2.625 -13.160 1.00 86.69 108 GLY A O 1
ATOM 860 N N . VAL A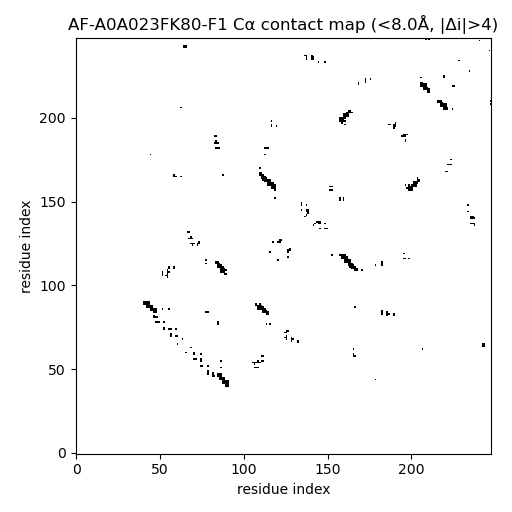 1 109 ? 12.918 -2.279 -10.992 1.00 94.00 109 VAL A N 1
ATOM 861 C CA . VAL A 1 109 ? 11.542 -2.116 -10.533 1.00 94.00 109 VAL A CA 1
ATOM 862 C C . VAL A 1 109 ? 11.194 -0.630 -10.497 1.00 94.00 109 VAL A C 1
ATOM 864 O O . VAL A 1 109 ? 11.712 0.141 -9.679 1.00 94.00 109 VAL A O 1
ATOM 867 N N . PHE A 1 110 ? 10.260 -0.254 -11.366 1.00 95.12 110 PHE A N 1
ATOM 868 C CA . PHE A 1 110 ? 9.740 1.106 -11.527 1.00 95.12 110 PHE A CA 1
ATOM 869 C C . PHE A 1 110 ? 8.401 1.328 -10.819 1.00 95.12 110 PHE A C 1
ATOM 871 O O . PHE A 1 110 ? 7.943 2.463 -10.674 1.00 95.12 110 PHE A O 1
ATOM 878 N N . GLY A 1 111 ? 7.760 0.253 -10.367 1.00 96.25 111 GLY A N 1
ATOM 879 C CA . GLY A 1 111 ? 6.534 0.322 -9.587 1.00 96.25 111 GLY A CA 1
ATOM 880 C C . GLY A 1 111 ? 6.177 -1.001 -8.932 1.00 96.25 111 GLY A C 1
ATOM 881 O O . GLY A 1 111 ? 6.674 -2.057 -9.314 1.00 96.25 111 GLY A O 1
ATOM 882 N N . VAL A 1 112 ? 5.304 -0.934 -7.937 1.00 97.69 112 VAL A N 1
ATOM 883 C CA . VAL A 1 112 ? 4.761 -2.069 -7.200 1.00 97.69 112 VAL A CA 1
ATOM 884 C C . VAL A 1 112 ? 3.268 -1.850 -6.981 1.00 97.69 112 VAL A C 1
ATOM 886 O O . VAL A 1 112 ? 2.827 -0.779 -6.564 1.00 97.69 112 VAL A O 1
ATOM 889 N N . MET A 1 113 ? 2.491 -2.889 -7.264 1.00 98.00 113 MET A N 1
ATOM 890 C CA . MET A 1 113 ? 1.066 -2.977 -6.977 1.00 98.00 113 MET A CA 1
ATOM 891 C C . MET A 1 113 ? 0.845 -4.221 -6.121 1.00 98.00 113 MET A C 1
ATOM 893 O O . MET A 1 113 ? 1.294 -5.301 -6.487 1.00 98.00 113 MET A O 1
ATOM 897 N N . SER A 1 114 ? 0.193 -4.095 -4.971 1.00 98.38 114 SER A N 1
ATOM 898 C CA . SER A 1 114 ? -0.070 -5.222 -4.069 1.00 98.38 114 SER A CA 1
ATOM 899 C C . SER A 1 114 ? -1.252 -4.925 -3.158 1.00 98.38 114 SER A C 1
ATOM 901 O O . SER A 1 114 ? -1.527 -3.766 -2.854 1.00 98.38 114 SER A O 1
ATOM 903 N N . VAL A 1 115 ? -1.912 -5.963 -2.637 1.00 98.44 115 VAL A N 1
ATOM 904 C CA . VAL A 1 115 ? -2.874 -5.812 -1.536 1.00 98.44 115 VAL A CA 1
ATOM 905 C C . VAL A 1 115 ? -2.501 -6.659 -0.323 1.00 98.44 115 VAL A C 1
ATOM 907 O O . VAL A 1 115 ? -2.380 -7.884 -0.371 1.00 98.44 115 VAL A O 1
ATOM 910 N N . ILE A 1 116 ? -2.339 -5.984 0.811 1.00 98.12 116 ILE A N 1
ATOM 911 C CA . ILE A 1 116 ? -2.008 -6.591 2.097 1.00 98.12 116 ILE A CA 1
ATOM 912 C C . ILE A 1 116 ? -3.301 -6.811 2.876 1.00 98.12 116 ILE A C 1
ATOM 914 O O . ILE A 1 116 ? -4.018 -5.859 3.175 1.00 98.12 116 ILE A O 1
ATOM 918 N N . ASN A 1 117 ? -3.586 -8.053 3.273 1.00 97.19 117 ASN A N 1
ATOM 919 C CA . ASN A 1 117 ? -4.696 -8.320 4.186 1.00 97.19 117 ASN A CA 1
ATOM 920 C C . ASN A 1 117 ? -4.345 -7.847 5.604 1.00 97.19 117 ASN A C 1
ATOM 922 O O . ASN A 1 117 ? -3.708 -8.581 6.365 1.00 97.19 117 ASN A O 1
ATOM 926 N N . VAL A 1 118 ? -4.800 -6.653 5.979 1.00 96.69 118 VAL A N 1
ATOM 927 C CA . VAL A 1 118 ? -4.560 -6.050 7.296 1.00 96.69 118 VAL A CA 1
ATOM 928 C C . VAL A 1 118 ? -5.195 -6.887 8.407 1.00 96.69 118 VAL A C 1
ATOM 930 O O . VAL A 1 118 ? -4.566 -7.117 9.442 1.00 96.69 118 VAL A O 1
ATOM 933 N N . THR A 1 119 ? -6.414 -7.389 8.200 1.00 94.12 119 THR A N 1
ATOM 934 C CA . THR A 1 119 ? -7.158 -8.148 9.217 1.00 94.12 119 THR A CA 1
ATOM 935 C C . THR A 1 119 ? -6.460 -9.463 9.591 1.00 94.12 119 THR A C 1
ATOM 937 O O . THR A 1 119 ? -6.372 -9.801 10.777 1.00 94.12 119 THR A O 1
ATOM 940 N N . GLU A 1 120 ? -5.915 -10.193 8.613 1.00 94.12 120 GLU A N 1
ATOM 941 C CA . GLU A 1 120 ? -5.150 -11.431 8.831 1.00 94.12 120 GLU A CA 1
ATOM 942 C C . GLU A 1 120 ? -3.748 -11.146 9.384 1.00 94.12 120 GLU A C 1
ATOM 944 O O . GLU A 1 120 ? -3.271 -11.853 10.274 1.00 94.12 120 GLU A O 1
ATOM 949 N N . THR A 1 121 ? -3.095 -10.090 8.897 1.00 94.56 121 THR A N 1
ATOM 950 C CA . THR A 1 121 ? -1.685 -9.800 9.202 1.00 94.56 121 THR A CA 1
ATOM 951 C C . THR A 1 121 ? -1.488 -8.784 10.327 1.00 94.56 121 THR A C 1
ATOM 953 O O . THR A 1 121 ? -0.364 -8.365 10.581 1.00 94.56 121 THR A O 1
ATOM 956 N N . LYS A 1 122 ? -2.536 -8.455 11.095 1.00 91.12 122 LYS A N 1
ATOM 957 C CA . LYS A 1 122 ? -2.517 -7.468 12.197 1.00 91.12 122 LYS A CA 1
ATOM 958 C C . LYS A 1 122 ? -1.438 -7.661 13.273 1.00 91.12 122 LYS A C 1
ATOM 960 O O . LYS A 1 122 ? -1.162 -6.737 14.033 1.00 91.12 122 LYS A O 1
ATOM 965 N N . GLN A 1 123 ? -0.861 -8.860 13.381 1.00 92.88 123 GLN A N 1
ATOM 966 C CA . GLN A 1 123 ? 0.231 -9.168 14.316 1.00 92.88 123 GLN A CA 1
ATOM 967 C C . GLN A 1 123 ? 1.632 -8.925 13.728 1.00 92.88 123 GLN A C 1
ATOM 969 O O . GLN A 1 123 ? 2.602 -8.912 14.486 1.00 92.88 123 GLN A O 1
ATOM 974 N N . ARG A 1 124 ? 1.756 -8.740 12.405 1.00 96.25 124 ARG A N 1
ATOM 975 C CA . ARG A 1 124 ? 3.020 -8.380 11.749 1.00 96.25 124 ARG A CA 1
ATOM 976 C C . ARG A 1 124 ? 3.423 -6.968 12.149 1.00 96.25 124 ARG A C 1
ATOM 978 O O . ARG A 1 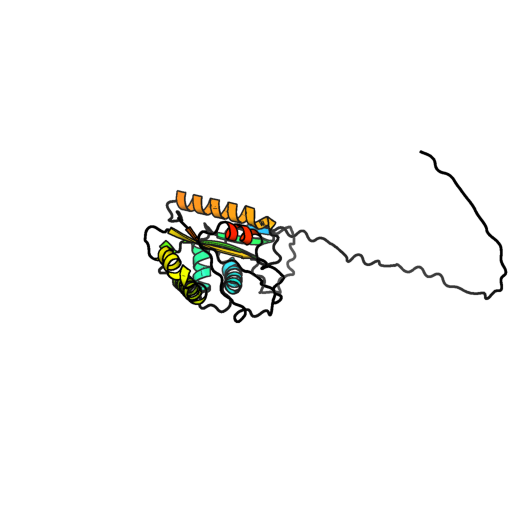124 ? 2.580 -6.085 12.323 1.00 96.25 124 ARG A O 1
ATOM 985 N N . GLU A 1 125 ? 4.724 -6.770 12.326 1.00 97.00 125 GLU A N 1
ATOM 986 C CA . GLU A 1 125 ? 5.256 -5.525 12.869 1.00 97.00 125 GLU A CA 1
ATOM 987 C C . GLU A 1 125 ? 4.979 -4.350 11.931 1.00 97.00 125 GLU A C 1
ATOM 989 O O . GLU A 1 125 ? 4.434 -3.341 12.389 1.00 97.00 125 GLU A O 1
ATOM 994 N N . CYS A 1 126 ? 5.294 -4.505 10.639 1.00 97.75 126 CYS A N 1
ATOM 995 C CA . CYS A 1 126 ? 5.071 -3.465 9.638 1.00 97.75 126 CYS A CA 1
ATOM 996 C C . CYS A 1 126 ? 3.600 -3.034 9.583 1.00 97.75 126 CYS A C 1
ATOM 998 O O . CYS A 1 126 ? 3.300 -1.847 9.661 1.00 97.75 126 CYS A O 1
ATOM 1000 N N . VAL A 1 127 ? 2.673 -3.994 9.563 1.00 97.56 127 VAL A N 1
ATOM 1001 C CA . VAL A 1 127 ? 1.228 -3.739 9.505 1.00 97.56 127 VAL A CA 1
ATOM 1002 C C . VAL A 1 127 ? 0.781 -2.961 10.735 1.00 97.56 127 VAL A C 1
ATOM 1004 O O . VAL A 1 127 ? 0.149 -1.917 10.608 1.00 97.56 127 VAL A O 1
ATOM 1007 N N . ARG A 1 128 ? 1.175 -3.391 11.939 1.00 97.00 128 ARG A N 1
ATOM 1008 C CA . ARG A 1 128 ? 0.845 -2.669 13.176 1.00 97.00 128 ARG A CA 1
ATOM 1009 C C . ARG A 1 128 ? 1.386 -1.235 13.174 1.00 97.00 128 ARG A C 1
ATOM 1011 O O . ARG A 1 128 ? 0.700 -0.338 13.665 1.00 97.00 128 ARG A O 1
ATOM 1018 N N . GLN A 1 129 ? 2.590 -1.017 12.649 1.00 98.06 129 GLN A N 1
ATOM 1019 C CA . GLN A 1 129 ? 3.201 0.311 12.554 1.00 98.06 129 GLN A CA 1
ATOM 1020 C C . GLN A 1 129 ? 2.454 1.210 11.567 1.00 98.06 129 GLN A C 1
ATOM 1022 O O . GLN A 1 129 ? 2.125 2.333 11.937 1.00 98.06 129 GLN A O 1
ATOM 1027 N N . ILE A 1 130 ? 2.104 0.708 10.377 1.00 97.62 130 ILE A N 1
ATOM 1028 C CA . ILE A 1 130 ? 1.306 1.462 9.394 1.00 97.62 130 ILE A CA 1
ATOM 1029 C C . ILE A 1 130 ? -0.060 1.816 9.989 1.00 97.62 130 ILE A C 1
ATOM 1031 O O . ILE A 1 130 ? -0.479 2.966 9.933 1.00 97.62 130 ILE A O 1
ATOM 1035 N N . MET A 1 131 ? -0.744 0.860 10.627 1.00 95.81 131 MET A N 1
ATOM 1036 C CA . MET A 1 131 ? -2.065 1.128 11.207 1.00 95.81 131 MET A CA 1
ATOM 1037 C C . MET A 1 131 ? -1.991 2.143 12.352 1.00 95.81 131 MET A C 1
ATOM 1039 O O . MET A 1 131 ? -2.857 3.005 12.472 1.00 95.81 131 MET A O 1
ATOM 1043 N N . THR A 1 132 ? -0.950 2.070 13.184 1.00 96.56 132 THR A N 1
ATOM 1044 C CA . THR A 1 132 ? -0.709 3.074 14.233 1.00 96.56 132 THR A CA 1
ATOM 1045 C C . THR A 1 132 ? -0.468 4.451 13.623 1.00 96.56 132 THR A C 1
ATOM 1047 O O . THR A 1 132 ? -1.126 5.406 14.024 1.00 96.56 132 THR A O 1
ATOM 1050 N N . LEU A 1 133 ? 0.409 4.534 12.617 1.00 96.56 133 LEU A N 1
ATOM 1051 C CA . LEU A 1 133 ? 0.714 5.768 11.900 1.00 96.56 133 LEU A CA 1
ATOM 1052 C C . LEU A 1 133 ? -0.563 6.423 11.366 1.00 96.56 133 LEU A C 1
ATOM 1054 O O . LEU A 1 133 ? -0.832 7.577 11.681 1.00 96.56 133 LEU A O 1
ATOM 1058 N N . LEU A 1 134 ? -1.375 5.686 10.607 1.00 96.12 134 LEU A N 1
ATOM 1059 C CA . LEU A 1 134 ? -2.580 6.237 9.986 1.00 96.12 134 LEU A CA 1
ATOM 1060 C C . LEU A 1 134 ? -3.620 6.681 11.019 1.00 96.12 134 LEU A C 1
ATOM 1062 O O . LEU A 1 134 ? -4.252 7.719 10.846 1.00 96.12 134 LEU A O 1
ATOM 1066 N N . ARG A 1 135 ? -3.780 5.941 12.122 1.00 95.44 135 ARG A N 1
ATOM 1067 C CA . ARG A 1 135 ? -4.684 6.341 13.211 1.00 95.44 135 ARG A CA 1
ATOM 1068 C C . ARG A 1 135 ? -4.212 7.603 13.918 1.00 95.44 135 ARG A C 1
ATOM 1070 O O . ARG A 1 135 ? -5.032 8.469 14.220 1.00 95.44 135 ARG A O 1
ATOM 1077 N N . ASP A 1 136 ? -2.915 7.714 14.185 1.00 95.94 136 ASP A N 1
ATOM 1078 C CA . ASP A 1 136 ? -2.343 8.897 14.824 1.00 95.94 136 ASP A CA 1
ATOM 1079 C C . ASP A 1 136 ? -2.492 10.126 13.918 1.00 95.94 136 ASP A C 1
ATOM 1081 O O . ASP A 1 136 ? -2.924 11.180 14.391 1.00 95.94 136 ASP A O 1
ATOM 1085 N N . GLN A 1 137 ? -2.259 9.972 12.610 1.00 95.81 137 GLN A N 1
ATOM 1086 C CA . GLN A 1 137 ? -2.495 11.035 11.631 1.00 95.81 137 GLN A CA 1
ATOM 1087 C C . GLN A 1 137 ? -3.979 11.405 11.520 1.00 95.81 137 GLN A C 1
ATOM 1089 O O . GLN A 1 137 ? -4.317 12.586 11.545 1.00 95.81 137 GLN A O 1
ATOM 1094 N N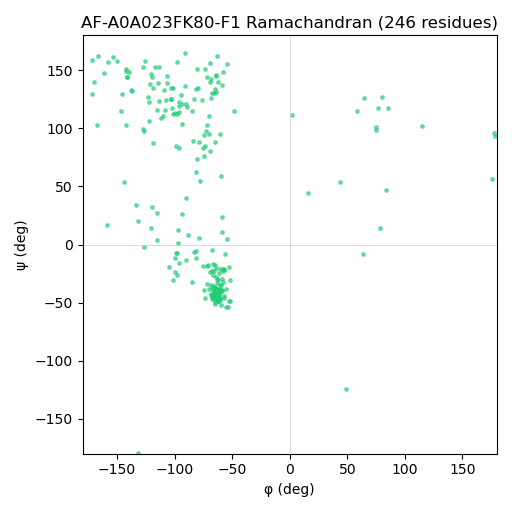 . CYS A 1 138 ? -4.888 10.426 11.493 1.00 96.38 138 CYS A N 1
ATOM 1095 C CA . CYS A 1 138 ? -6.326 10.694 11.485 1.00 96.38 138 CYS A CA 1
ATOM 1096 C C . CYS A 1 138 ? -6.759 11.472 12.736 1.00 96.38 138 CYS A C 1
ATOM 1098 O O . CYS A 1 138 ? -7.527 12.425 12.638 1.00 96.38 138 CYS A O 1
ATOM 1100 N N . ARG A 1 139 ? -6.245 11.123 13.921 1.00 96.00 139 ARG A N 1
ATOM 1101 C CA . ARG A 1 139 ? -6.549 11.841 15.170 1.00 96.00 139 ARG A CA 1
ATOM 1102 C C . ARG A 1 139 ? -6.005 13.266 15.177 1.00 96.00 139 ARG A C 1
ATOM 1104 O O . ARG A 1 139 ? -6.669 14.149 15.719 1.00 96.00 139 ARG A O 1
ATOM 1111 N N . ALA A 1 140 ? -4.823 13.481 14.602 1.00 95.75 140 ALA A N 1
ATOM 1112 C CA . ALA A 1 140 ? -4.185 14.790 14.537 1.00 95.75 140 ALA A CA 1
ATOM 1113 C C . ALA A 1 140 ? -4.862 15.719 13.517 1.00 95.75 140 ALA A C 1
ATOM 1115 O O . ALA A 1 140 ? -5.146 16.872 13.839 1.00 95.75 140 ALA A O 1
ATOM 1116 N N . SER A 1 141 ? -5.154 15.212 12.319 1.00 94.19 141 SER A N 1
ATOM 1117 C CA . SER A 1 141 ? -5.612 16.022 11.181 1.00 94.19 141 SER A CA 1
ATOM 1118 C C . SER A 1 141 ? -7.130 16.027 10.998 1.00 94.19 141 SER A C 1
ATOM 1120 O O . SER A 1 141 ? -7.687 16.986 10.473 1.00 94.19 141 SER A O 1
ATOM 1122 N N . ALA A 1 142 ? -7.821 14.979 11.451 1.00 94.12 142 ALA A N 1
ATOM 1123 C CA . ALA A 1 142 ? -9.253 14.777 11.239 1.00 94.12 142 ALA A CA 1
ATOM 1124 C C . ALA A 1 142 ? -9.924 14.122 12.459 1.00 94.12 142 ALA A C 1
ATOM 1126 O O . ALA A 1 142 ? -10.606 13.102 12.353 1.00 94.12 142 ALA A O 1
ATOM 1127 N N . SER A 1 143 ? -9.749 14.715 13.645 1.00 90.88 143 SER A N 1
ATOM 1128 C CA . SER A 1 143 ? -10.233 14.153 14.920 1.00 90.88 143 SER A CA 1
ATOM 1129 C C . SER A 1 143 ? -11.723 13.772 14.934 1.00 90.88 143 SER A C 1
ATOM 1131 O O . SER A 1 143 ? -12.096 12.811 15.606 1.00 90.88 143 SER A O 1
ATOM 1133 N N . GLY A 1 144 ? -12.569 14.466 14.162 1.00 94.75 144 GLY A N 1
ATOM 1134 C CA . GLY A 1 144 ? -13.991 14.136 13.999 1.00 94.75 144 GLY A CA 1
ATOM 1135 C C . GLY A 1 144 ? -14.260 12.797 13.298 1.00 94.75 144 GLY A C 1
ATOM 1136 O O . GLY A 1 144 ? -15.316 12.208 13.512 1.00 94.75 144 GLY A O 1
ATOM 1137 N N . LEU A 1 145 ? -13.306 12.294 12.510 1.00 94.69 145 LEU A N 1
ATOM 1138 C CA . LEU A 1 145 ? -13.383 11.012 11.802 1.00 94.69 145 LEU A CA 1
ATOM 1139 C C . LEU A 1 145 ? -12.705 9.870 12.566 1.00 94.69 145 LEU A C 1
ATOM 1141 O O . LEU A 1 145 ? -12.974 8.706 12.282 1.00 94.69 145 LEU A O 1
ATOM 1145 N N . ALA A 1 146 ? -11.871 10.180 13.564 1.00 94.19 146 ALA A N 1
ATOM 1146 C CA . ALA A 1 146 ? -11.022 9.203 14.245 1.00 94.19 146 ALA A CA 1
ATOM 1147 C C . ALA A 1 146 ? -11.793 8.012 14.834 1.00 94.19 146 ALA A C 1
ATOM 1149 O O . ALA A 1 146 ? -11.322 6.884 14.745 1.00 94.19 146 ALA A O 1
ATOM 1150 N N . ALA A 1 147 ? -12.984 8.243 15.396 1.00 95.25 147 ALA A N 1
ATOM 1151 C CA . ALA A 1 147 ? -13.809 7.166 15.945 1.00 95.25 147 ALA A CA 1
ATOM 1152 C C . ALA A 1 147 ? -14.291 6.192 14.857 1.00 95.25 147 ALA A C 1
ATOM 1154 O O . ALA A 1 147 ? -14.202 4.982 15.046 1.00 95.25 147 ALA A O 1
ATOM 1155 N N . LYS A 1 148 ? -14.753 6.719 13.714 1.00 94.69 148 LYS A N 1
ATOM 1156 C CA . LYS A 1 148 ? -15.194 5.899 12.578 1.00 94.69 148 LYS A CA 1
ATOM 1157 C C . LYS A 1 148 ? -14.012 5.201 11.908 1.00 94.69 148 LYS A C 1
ATOM 1159 O O . LYS A 1 148 ? -14.119 4.041 11.540 1.00 94.69 148 LYS A O 1
ATOM 1164 N N . PHE A 1 149 ? -12.872 5.880 11.801 1.00 94.62 149 PHE A N 1
ATOM 1165 C CA . PHE A 1 149 ? -11.653 5.278 11.276 1.00 94.62 149 PHE A CA 1
ATOM 1166 C C . PHE A 1 149 ? -11.176 4.119 12.162 1.00 94.62 149 PHE A C 1
ATOM 1168 O O . PHE A 1 149 ? -10.910 3.039 11.650 1.00 94.62 149 PHE A O 1
ATOM 1175 N N . ASP A 1 150 ? -11.136 4.302 13.489 1.00 93.75 150 ASP A N 1
ATOM 1176 C CA . ASP A 1 150 ? -10.767 3.247 14.444 1.00 93.75 150 ASP A CA 1
ATOM 1177 C C . ASP A 1 150 ? -11.706 2.022 14.355 1.00 93.75 150 ASP A C 1
ATO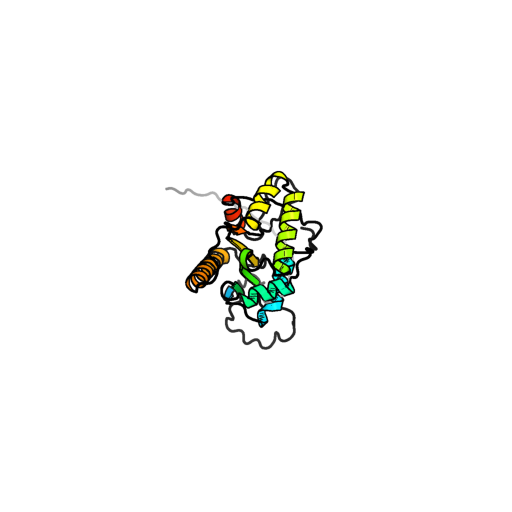M 1179 O O . ASP A 1 150 ? -11.234 0.887 14.485 1.00 93.75 150 ASP A O 1
ATOM 1183 N N . GLU A 1 151 ? -12.997 2.240 14.073 1.00 94.75 151 GLU A N 1
ATOM 1184 C CA . GLU A 1 151 ? -14.025 1.200 13.907 1.00 94.75 151 GLU A CA 1
ATOM 1185 C C . GLU A 1 151 ? -13.612 0.131 12.879 1.00 94.75 151 GLU A C 1
ATOM 1187 O O . GLU A 1 151 ? -13.619 -1.059 13.212 1.00 94.75 151 GLU A O 1
ATOM 1192 N N . TYR A 1 152 ? -13.137 0.548 11.693 1.00 93.25 152 TYR A N 1
ATOM 1193 C CA . TYR A 1 152 ? -12.754 -0.339 10.576 1.00 93.25 152 TYR A CA 1
ATOM 1194 C C . TYR A 1 152 ? -11.684 -1.375 10.918 1.00 93.25 152 TYR A C 1
ATOM 1196 O O . TYR A 1 152 ? -11.535 -2.388 10.239 1.00 93.25 152 TYR A O 1
ATOM 1204 N N . PHE A 1 153 ? -10.921 -1.131 11.974 1.00 88.00 153 PHE A N 1
ATOM 1205 C CA . PHE A 1 153 ? -9.842 -2.009 12.399 1.00 88.00 153 PHE A CA 1
ATOM 1206 C C . PHE A 1 153 ? -10.186 -2.836 13.640 1.00 88.00 153 PHE A C 1
ATOM 1208 O O . PHE A 1 153 ? -9.459 -3.778 13.968 1.00 88.00 153 PHE A O 1
ATOM 1215 N N . THR A 1 154 ? -11.193 -2.416 14.409 1.00 88.75 154 THR A N 1
ATOM 1216 C CA . THR A 1 154 ? -11.543 -3.054 15.686 1.00 88.75 154 THR A CA 1
ATOM 1217 C C . THR A 1 154 ? -12.742 -3.974 15.583 1.00 88.75 154 THR A C 1
ATOM 1219 O O . THR A 1 154 ? -12.791 -4.958 16.321 1.00 88.75 154 THR A O 1
ATOM 1222 N N . GLU A 1 155 ? -13.691 -3.687 14.691 1.00 91.88 155 GLU A N 1
ATOM 1223 C CA . GLU A 1 155 ? -14.845 -4.561 14.513 1.00 91.88 155 GLU A CA 1
ATOM 1224 C C . GLU A 1 155 ? -14.491 -5.777 13.654 1.00 91.88 155 GLU A C 1
ATOM 1226 O O . GLU A 1 155 ? -13.850 -5.675 12.611 1.00 91.88 155 GLU A O 1
ATOM 1231 N N . GLU A 1 156 ? -14.932 -6.957 14.093 1.00 86.75 156 GLU A N 1
ATOM 1232 C CA . GLU A 1 156 ? -14.637 -8.226 13.415 1.00 86.75 156 GLU A CA 1
ATOM 1233 C C . GLU A 1 156 ? -15.376 -8.384 12.075 1.00 86.75 156 GLU A C 1
ATOM 1235 O O . GLU A 1 156 ? -14.992 -9.217 11.252 1.00 86.75 156 GLU A O 1
ATOM 1240 N N . SER A 1 157 ? -16.426 -7.587 11.855 1.00 90.38 157 SER A N 1
ATOM 1241 C CA . SER A 1 157 ? -17.193 -7.506 10.608 1.00 90.38 157 SER A CA 1
ATOM 1242 C C . SER A 1 157 ? -16.359 -6.988 9.437 1.00 90.38 157 SER A C 1
ATOM 1244 O O . SER A 1 157 ? -16.643 -7.350 8.296 1.00 90.38 157 SER A O 1
ATOM 1246 N N . TYR A 1 158 ? -15.333 -6.176 9.700 1.00 93.75 158 TYR A N 1
ATOM 1247 C CA . TYR A 1 158 ? -14.519 -5.575 8.655 1.00 93.75 158 TYR A CA 1
ATOM 1248 C C . TYR A 1 158 ? -13.324 -6.462 8.281 1.00 93.75 158 TYR A C 1
ATOM 1250 O O . TYR A 1 158 ? -12.438 -6.775 9.083 1.00 93.75 158 TYR A O 1
ATOM 1258 N N . GLN A 1 159 ? -13.283 -6.848 7.007 1.00 95.00 159 GLN A N 1
ATOM 1259 C CA . GLN A 1 159 ? -12.087 -7.379 6.355 1.00 95.00 159 GLN A CA 1
ATOM 1260 C C . GLN A 1 159 ? -11.426 -6.240 5.583 1.00 95.00 159 GLN A C 1
ATOM 1262 O O . GLN A 1 159 ? -12.012 -5.742 4.618 1.00 95.00 159 GLN A O 1
ATOM 1267 N N . LEU A 1 160 ? -10.243 -5.814 6.026 1.00 96.69 160 LEU A N 1
ATOM 1268 C CA . LEU A 1 160 ? -9.550 -4.648 5.492 1.00 96.69 160 LEU A CA 1
ATOM 1269 C C . LEU A 1 160 ? -8.339 -5.067 4.653 1.00 96.69 160 LEU A C 1
ATOM 1271 O O . LEU A 1 160 ? -7.447 -5.772 5.136 1.00 96.69 160 LEU A O 1
ATOM 1275 N N . GLY A 1 161 ? -8.305 -4.602 3.407 1.00 97.88 161 GLY A N 1
ATOM 1276 C CA . GLY A 1 161 ? -7.136 -4.676 2.535 1.00 97.88 161 GLY A CA 1
ATOM 1277 C C . GLY A 1 161 ? -6.416 -3.330 2.487 1.00 97.88 161 GLY A C 1
ATOM 1278 O O . GLY A 1 161 ? -7.062 -2.301 2.348 1.00 97.88 161 GLY A O 1
ATOM 1279 N N . LEU A 1 162 ? -5.091 -3.314 2.592 1.00 98.25 162 LEU A N 1
ATOM 1280 C CA . LEU A 1 162 ? -4.276 -2.137 2.289 1.00 98.25 162 LEU A CA 1
ATOM 1281 C C . LEU A 1 162 ? -3.704 -2.307 0.887 1.00 98.25 162 LEU A C 1
ATOM 1283 O O . LEU A 1 162 ? -2.889 -3.206 0.670 1.00 98.25 162 LEU A O 1
ATOM 1287 N N . VAL A 1 163 ? -4.131 -1.461 -0.045 1.00 98.31 163 VAL A N 1
ATOM 1288 C CA . VAL A 1 163 ? -3.572 -1.426 -1.396 1.00 98.31 163 VAL A CA 1
ATOM 1289 C C . VAL A 1 163 ? -2.306 -0.579 -1.366 1.00 98.31 163 VAL A C 1
ATOM 1291 O O . VAL A 1 163 ? -2.316 0.569 -0.926 1.00 98.31 163 VAL A O 1
ATOM 1294 N N . ILE A 1 164 ? -1.211 -1.168 -1.828 1.00 98.12 164 ILE A N 1
ATOM 1295 C CA . ILE A 1 164 ? 0.041 -0.481 -2.117 1.00 98.12 164 ILE A CA 1
ATOM 1296 C C . ILE A 1 164 ? 0.083 -0.300 -3.628 1.00 98.12 164 ILE A C 1
ATOM 1298 O O . ILE A 1 164 ? 0.181 -1.289 -4.347 1.00 98.12 164 ILE A O 1
ATOM 1302 N N . SER A 1 165 ? -0.017 0.945 -4.085 1.00 96.12 165 SER A N 1
ATOM 1303 C CA . SER A 1 165 ? 0.130 1.338 -5.486 1.00 96.12 165 SER A CA 1
ATOM 1304 C C . SER A 1 165 ? 1.163 2.453 -5.526 1.00 96.12 165 SER A C 1
ATOM 1306 O O . SER A 1 165 ? 0.876 3.587 -5.156 1.00 96.12 165 SER A O 1
ATOM 1308 N N . GLU A 1 166 ? 2.397 2.113 -5.875 1.00 95.75 166 GLU A N 1
ATOM 1309 C CA . GLU A 1 166 ? 3.501 3.067 -5.894 1.00 95.75 166 GLU A CA 1
ATOM 1310 C C . GLU A 1 166 ? 4.324 2.855 -7.158 1.00 95.75 166 GLU A C 1
ATOM 1312 O O . GLU A 1 166 ? 4.666 1.725 -7.501 1.00 95.75 166 GLU A O 1
ATOM 1317 N N . ARG A 1 167 ? 4.626 3.936 -7.869 1.00 94.56 167 ARG A N 1
ATOM 1318 C CA . ARG A 1 167 ? 5.400 3.904 -9.111 1.00 94.56 167 ARG A CA 1
ATOM 1319 C C . ARG A 1 167 ? 6.107 5.228 -9.314 1.00 94.56 167 ARG A C 1
ATOM 1321 O O . ARG A 1 167 ? 5.721 6.247 -8.746 1.00 94.56 167 ARG A O 1
ATOM 1328 N N . PHE A 1 168 ? 7.128 5.224 -10.156 1.00 92.12 168 PHE A N 1
ATOM 1329 C CA . PHE A 1 168 ? 7.800 6.465 -10.502 1.00 92.12 168 PHE A CA 1
ATOM 1330 C C . PHE A 1 168 ? 6.854 7.413 -11.250 1.00 92.12 168 PHE A C 1
ATOM 1332 O O . PHE A 1 168 ? 6.020 6.998 -12.054 1.00 92.12 168 PHE A O 1
ATOM 1339 N N . VAL A 1 169 ? 7.019 8.713 -11.002 1.00 88.06 169 VAL A N 1
ATOM 1340 C CA . VAL A 1 169 ? 6.164 9.781 -11.557 1.00 88.06 169 VAL A CA 1
ATOM 1341 C C . VAL A 1 169 ? 6.232 9.895 -13.084 1.00 88.06 169 VAL A C 1
ATOM 1343 O O . VAL A 1 169 ? 5.341 10.467 -13.702 1.00 88.06 169 VAL A O 1
ATOM 1346 N N . ASN A 1 170 ? 7.286 9.361 -13.703 1.00 86.88 170 ASN A N 1
ATOM 1347 C CA . ASN A 1 170 ? 7.463 9.325 -15.153 1.00 86.88 170 ASN A CA 1
ATOM 1348 C C . ASN A 1 170 ? 6.732 8.147 -15.823 1.00 86.88 170 ASN A C 1
ATOM 1350 O O . ASN A 1 170 ? 6.692 8.089 -17.051 1.00 86.88 170 ASN A O 1
ATOM 1354 N N . ILE A 1 171 ? 6.142 7.224 -15.054 1.00 89.56 171 ILE A N 1
ATOM 1355 C CA . ILE A 1 171 ? 5.393 6.095 -15.606 1.00 89.56 171 ILE A CA 1
ATOM 1356 C C . ILE A 1 171 ? 4.011 6.569 -16.093 1.00 89.56 171 ILE A C 1
ATOM 1358 O O . ILE A 1 171 ? 3.233 7.112 -15.301 1.00 89.56 171 ILE A O 1
ATOM 1362 N N . PRO A 1 172 ? 3.655 6.339 -17.374 1.00 88.06 172 PRO A N 1
ATOM 1363 C CA . PRO A 1 172 ? 2.413 6.842 -17.953 1.00 88.06 172 PRO A CA 1
ATOM 1364 C C . PRO A 1 172 ? 1.144 6.359 -17.223 1.00 88.06 172 PRO A C 1
ATOM 1366 O O . PRO A 1 172 ? 0.996 5.155 -17.005 1.00 88.06 172 PRO A O 1
ATOM 1369 N N . PRO A 1 173 ? 0.142 7.229 -16.976 1.00 88.25 173 PRO A N 1
ATOM 1370 C CA . PRO A 1 173 ? -1.103 6.850 -16.291 1.00 88.25 173 PRO A CA 1
ATOM 1371 C C . PRO A 1 173 ? -1.899 5.720 -16.961 1.00 88.25 173 PRO A C 1
ATOM 1373 O O . PRO A 1 173 ? -2.665 5.022 -16.303 1.00 88.25 173 PRO A O 1
ATOM 1376 N N . ARG A 1 174 ? -1.705 5.489 -18.269 1.00 89.50 174 ARG A N 1
ATOM 1377 C CA . ARG A 1 174 ? -2.385 4.421 -19.028 1.00 89.50 174 ARG A CA 1
ATOM 1378 C C . ARG A 1 174 ? -2.152 3.012 -18.463 1.00 89.50 174 ARG A C 1
ATOM 1380 O O . ARG A 1 174 ? -2.949 2.124 -18.746 1.00 89.50 174 ARG A O 1
ATOM 1387 N N . ILE A 1 175 ? -1.087 2.807 -17.680 1.00 90.12 175 ILE A N 1
ATOM 1388 C CA . ILE A 1 175 ? -0.791 1.518 -17.041 1.00 90.12 175 ILE A CA 1
ATOM 1389 C C . ILE A 1 175 ? -1.703 1.223 -15.840 1.00 90.12 175 ILE A C 1
ATOM 1391 O O . ILE A 1 175 ? -1.837 0.069 -15.446 1.00 90.12 175 ILE A O 1
ATOM 1395 N N . ALA A 1 176 ? -2.361 2.236 -15.267 1.00 92.69 176 ALA A N 1
ATOM 1396 C CA . ALA A 1 176 ? -3.148 2.081 -14.048 1.00 92.69 176 ALA A CA 1
ATOM 1397 C C . ALA A 1 176 ? -4.285 1.064 -14.216 1.00 92.69 176 ALA A C 1
ATOM 1399 O O . ALA A 1 176 ? -4.377 0.103 -13.456 1.00 92.69 176 ALA A O 1
ATOM 1400 N N . LEU A 1 177 ? -5.117 1.226 -15.251 1.00 94.38 177 LEU A N 1
ATOM 1401 C CA . LEU A 1 177 ? -6.263 0.347 -15.493 1.00 94.38 177 LEU A CA 1
ATOM 1402 C C . LEU A 1 177 ? -5.871 -1.144 -15.590 1.00 94.38 177 LEU A C 1
ATOM 1404 O O . LEU A 1 177 ? -6.415 -1.935 -14.817 1.00 94.38 177 LEU A O 1
ATOM 1408 N N . PRO A 1 178 ? -4.915 -1.561 -16.451 1.00 94.44 178 PRO A N 1
ATOM 1409 C CA . PRO A 1 178 ? -4.516 -2.965 -16.509 1.00 94.44 178 PRO A CA 1
ATOM 1410 C C . PRO A 1 178 ? -3.883 -3.483 -15.205 1.00 94.44 178 PRO A C 1
ATOM 1412 O O . PRO A 1 178 ? -4.049 -4.666 -14.904 1.00 94.44 178 PRO A O 1
ATOM 1415 N N . LEU A 1 179 ? -3.209 -2.636 -14.411 1.00 95.56 179 LEU A N 1
ATOM 1416 C CA . LEU A 1 179 ? -2.671 -3.027 -13.099 1.00 95.56 179 LEU A CA 1
ATOM 1417 C C . LEU A 1 179 ? -3.779 -3.315 -12.084 1.00 95.56 179 LEU A C 1
ATOM 1419 O O . LEU A 1 179 ? -3.742 -4.350 -11.420 1.00 95.56 179 LEU A O 1
ATOM 1423 N N . TYR A 1 180 ? -4.786 -2.444 -11.981 1.00 96.62 180 TYR A N 1
ATOM 1424 C CA . TYR A 1 180 ? -5.929 -2.685 -11.098 1.00 96.62 180 TYR A CA 1
ATOM 1425 C C . TYR A 1 180 ? -6.754 -3.895 -11.560 1.00 96.62 180 TYR A C 1
ATOM 1427 O O . TYR A 1 180 ? -7.162 -4.705 -10.729 1.00 96.62 180 TYR A O 1
ATOM 1435 N N . ASP A 1 181 ? -6.930 -4.093 -12.871 1.00 96.81 181 ASP A N 1
ATOM 1436 C CA . ASP A 1 181 ? -7.586 -5.288 -13.421 1.00 96.81 181 ASP A CA 1
ATOM 1437 C C . ASP A 1 181 ? -6.818 -6.581 -13.107 1.00 96.81 181 ASP A C 1
ATOM 1439 O O . ASP A 1 181 ? -7.421 -7.629 -12.854 1.00 96.81 181 ASP A O 1
ATOM 1443 N N . ALA A 1 182 ? -5.483 -6.551 -13.146 1.00 96.94 182 ALA A N 1
ATOM 1444 C CA . ALA A 1 182 ? -4.653 -7.672 -12.712 1.00 96.94 182 ALA A CA 1
ATOM 1445 C C . ALA A 1 182 ? -4.816 -7.928 -11.206 1.00 96.94 182 ALA A C 1
ATOM 1447 O O . ALA A 1 182 ? -5.189 -9.037 -10.826 1.00 96.94 182 ALA A O 1
ATOM 1448 N N . LEU A 1 183 ? -4.678 -6.893 -10.371 1.00 97.88 183 LEU A N 1
ATOM 1449 C CA . LEU A 1 183 ? -4.827 -7.003 -8.919 1.00 97.88 183 LEU A CA 1
ATOM 1450 C C . LEU A 1 183 ? -6.198 -7.572 -8.518 1.00 97.88 183 LEU A C 1
ATOM 1452 O O . LEU A 1 183 ? -6.278 -8.461 -7.671 1.00 97.88 183 LEU A O 1
ATOM 1456 N N . MET A 1 184 ? -7.284 -7.106 -9.142 1.00 97.38 184 MET A N 1
ATOM 1457 C CA . MET A 1 184 ? -8.632 -7.623 -8.885 1.00 97.38 184 MET A CA 1
ATOM 1458 C C . MET A 1 184 ? -8.760 -9.108 -9.245 1.00 97.38 184 MET A C 1
ATOM 1460 O O . MET A 1 184 ? -9.356 -9.879 -8.489 1.00 97.38 184 MET A O 1
ATOM 1464 N N . ARG A 1 185 ? -8.184 -9.536 -10.376 1.00 98.12 185 ARG A N 1
ATOM 1465 C CA . ARG A 1 185 ? -8.172 -10.953 -10.773 1.00 98.12 185 ARG A CA 1
ATOM 1466 C C . ARG A 1 185 ? -7.384 -11.808 -9.788 1.00 98.12 185 ARG A C 1
ATOM 1468 O O . ARG A 1 185 ? -7.851 -12.888 -9.433 1.00 98.12 185 ARG A O 1
ATOM 1475 N N . ASP A 1 186 ? -6.244 -11.317 -9.321 1.00 98.06 186 ASP A N 1
ATOM 1476 C CA . ASP A 1 186 ? -5.399 -12.017 -8.356 1.00 98.06 186 ASP A CA 1
ATOM 1477 C C . ASP A 1 186 ? -6.087 -12.162 -6.992 1.00 98.06 186 ASP A C 1
ATOM 1479 O O . ASP A 1 186 ? -6.059 -13.236 -6.384 1.00 98.06 186 ASP A O 1
ATOM 1483 N N . VAL A 1 187 ? -6.791 -11.121 -6.538 1.00 97.94 187 VAL A N 1
ATOM 1484 C CA . VAL A 1 187 ? -7.627 -11.156 -5.326 1.00 97.94 187 VAL A CA 1
ATOM 1485 C C . VAL A 1 187 ? -8.737 -12.200 -5.447 1.00 97.94 187 VAL A C 1
ATOM 1487 O O . VAL A 1 187 ? -8.907 -13.030 -4.547 1.00 97.94 187 VAL A O 1
ATOM 1490 N N . GLU A 1 188 ? -9.463 -12.219 -6.566 1.00 97.88 188 GLU A N 1
ATOM 1491 C CA . GLU A 1 188 ? -10.519 -13.211 -6.798 1.00 97.88 188 GLU A CA 1
ATOM 1492 C C . GLU A 1 188 ? -9.956 -14.636 -6.919 1.00 97.88 188 GLU A C 1
ATOM 1494 O O . GLU A 1 188 ? -10.536 -15.582 -6.378 1.00 97.88 188 GLU A O 1
ATOM 1499 N N . ALA A 1 189 ? -8.787 -14.813 -7.540 1.00 97.88 189 ALA A N 1
ATOM 1500 C CA . ALA A 1 189 ? -8.100 -16.100 -7.597 1.00 97.88 189 ALA A CA 1
ATOM 1501 C C . ALA A 1 189 ? -7.651 -16.574 -6.202 1.00 97.88 189 ALA A C 1
ATOM 1503 O O . ALA A 1 189 ? -7.843 -17.741 -5.846 1.00 97.88 189 ALA A O 1
ATOM 1504 N N . ALA A 1 190 ? -7.107 -15.676 -5.376 1.00 97.19 190 ALA A N 1
ATOM 1505 C CA . ALA A 1 190 ? -6.727 -15.969 -3.997 1.00 97.19 190 ALA A CA 1
ATOM 1506 C C . ALA A 1 190 ? -7.938 -16.394 -3.154 1.00 97.19 190 ALA A C 1
ATOM 1508 O O . ALA A 1 190 ? -7.870 -17.388 -2.423 1.00 97.19 190 ALA A O 1
ATOM 1509 N N . LYS A 1 191 ? -9.063 -15.691 -3.306 1.00 96.06 191 LYS A N 1
ATOM 1510 C CA . LYS A 1 191 ? -10.340 -16.016 -2.664 1.00 96.06 191 LYS A CA 1
ATOM 1511 C C . LYS A 1 191 ? -10.883 -17.370 -3.123 1.00 96.06 191 LYS A C 1
ATOM 1513 O O . LYS A 1 191 ? -11.262 -18.189 -2.287 1.00 96.06 191 LYS A O 1
ATOM 1518 N N . ALA A 1 192 ? -10.852 -17.656 -4.425 1.00 97.19 192 ALA A N 1
ATOM 1519 C CA . ALA A 1 192 ? -11.245 -18.956 -4.976 1.00 97.19 192 ALA A CA 1
ATOM 1520 C C . ALA A 1 192 ? -10.355 -20.106 -4.466 1.00 97.19 192 ALA A C 1
ATOM 1522 O O . ALA A 1 192 ? -10.832 -21.225 -4.276 1.00 97.19 192 ALA A O 1
ATOM 1523 N N . ALA A 1 193 ? -9.082 -19.823 -4.173 1.00 96.69 193 ALA A N 1
ATOM 1524 C CA . ALA A 1 193 ? -8.149 -20.753 -3.540 1.00 96.69 193 ALA A CA 1
ATOM 1525 C C . ALA A 1 193 ? -8.337 -20.893 -2.011 1.00 96.69 193 ALA A C 1
ATOM 1527 O O . ALA A 1 193 ? -7.543 -21.569 -1.355 1.00 96.69 193 ALA A O 1
ATOM 1528 N N . GLY A 1 194 ? -9.367 -20.269 -1.426 1.00 94.25 194 GLY A N 1
ATOM 1529 C CA . GLY A 1 194 ? -9.685 -20.353 0.002 1.00 94.25 194 GLY A CA 1
ATOM 1530 C C . GLY A 1 194 ? -8.806 -19.483 0.904 1.00 94.25 194 GLY A C 1
ATOM 1531 O O . GLY A 1 194 ? -8.798 -19.682 2.121 1.00 94.25 194 GLY A O 1
ATOM 1532 N N . LYS A 1 195 ? -8.053 -18.533 0.337 1.00 94.75 195 LYS A N 1
ATOM 1533 C CA . LYS A 1 195 ? -7.307 -17.532 1.110 1.00 94.75 195 LYS A CA 1
ATOM 1534 C C . LYS A 1 195 ? -8.256 -16.413 1.545 1.00 94.75 195 LYS A C 1
ATOM 1536 O O . LYS A 1 195 ? -9.234 -16.122 0.859 1.00 94.75 195 LYS A O 1
ATOM 1541 N N . LYS A 1 196 ? -7.967 -15.763 2.675 1.00 93.19 196 LYS A N 1
ATOM 1542 C CA . LYS A 1 196 ? -8.788 -14.656 3.188 1.00 93.19 196 LYS A CA 1
ATOM 1543 C C . LYS A 1 196 ? -8.455 -13.384 2.415 1.00 93.19 196 LYS A C 1
ATOM 1545 O O . LYS A 1 196 ? -7.535 -12.668 2.774 1.00 93.19 196 LYS A O 1
ATOM 1550 N N . TYR A 1 197 ? -9.135 -13.157 1.305 1.00 95.88 197 TYR A N 1
ATOM 1551 C CA . TYR A 1 197 ? -9.006 -11.947 0.480 1.00 95.88 197 TYR A CA 1
ATOM 1552 C C . TYR A 1 197 ? -10.395 -11.377 0.137 1.00 95.88 197 TYR A C 1
ATOM 1554 O O . TYR A 1 197 ? -10.573 -10.618 -0.807 1.00 95.88 197 TYR A O 1
ATOM 1562 N N . ASP A 1 198 ? -11.406 -11.753 0.922 1.00 94.38 198 ASP A N 1
ATOM 1563 C CA . ASP A 1 198 ? -12.784 -11.274 0.877 1.00 94.38 198 ASP A CA 1
ATOM 1564 C C . ASP A 1 198 ? -12.926 -9.934 1.612 1.00 94.38 198 ASP A C 1
ATOM 1566 O O . ASP A 1 198 ? -13.615 -9.817 2.626 1.00 94.38 198 ASP A O 1
ATOM 1570 N N . PHE A 1 199 ? -12.232 -8.914 1.107 1.00 96.69 199 PHE A N 1
ATOM 1571 C CA . PHE A 1 199 ? -12.237 -7.586 1.707 1.00 96.69 199 PHE A CA 1
ATOM 1572 C C . PHE A 1 199 ? -13.618 -6.934 1.639 1.00 96.69 199 PHE A C 1
ATOM 1574 O O . PHE A 1 199 ? -14.278 -6.916 0.603 1.00 96.69 199 PHE A O 1
ATOM 1581 N N . THR A 1 200 ? -14.029 -6.358 2.764 1.00 96.56 200 THR A N 1
ATOM 1582 C CA . THR A 1 200 ? -15.198 -5.475 2.853 1.00 96.56 200 THR A CA 1
ATOM 1583 C C . THR A 1 200 ? -14.842 -4.039 2.494 1.00 96.56 200 THR A C 1
ATOM 1585 O O . THR A 1 200 ? -15.679 -3.324 1.963 1.00 96.56 200 THR A O 1
ATOM 1588 N N . HIS A 1 201 ? -13.608 -3.630 2.807 1.00 96.75 201 HIS A N 1
ATOM 1589 C CA . HIS A 1 201 ? -13.094 -2.282 2.602 1.00 96.75 201 HIS A CA 1
ATOM 1590 C C . HIS A 1 201 ? -11.640 -2.379 2.157 1.00 96.75 201 HIS A C 1
ATOM 1592 O O . HIS A 1 201 ? -10.906 -3.290 2.564 1.00 96.75 201 HIS A O 1
ATOM 1598 N N . VAL A 1 202 ? -11.223 -1.410 1.354 1.00 97.06 202 VAL A N 1
ATOM 1599 C CA . VAL A 1 202 ? -9.827 -1.211 0.982 1.00 97.06 202 VAL A CA 1
ATOM 1600 C C . VAL A 1 202 ? -9.370 0.161 1.449 1.00 97.06 202 VAL A C 1
ATOM 1602 O O . VAL A 1 202 ? -10.135 1.120 1.452 1.00 97.06 202 VAL A O 1
ATOM 1605 N N . LEU A 1 203 ? -8.119 0.231 1.875 1.00 97.19 203 LEU A N 1
ATOM 1606 C CA . LEU A 1 203 ? -7.434 1.444 2.276 1.00 97.19 203 LEU A CA 1
ATOM 1607 C C . LEU A 1 203 ? -6.380 1.766 1.219 1.00 97.19 203 LEU A C 1
ATOM 1609 O O . LEU A 1 203 ? -5.611 0.881 0.835 1.00 97.19 203 LEU A O 1
ATOM 1613 N N . LEU A 1 204 ? -6.335 3.024 0.793 1.00 96.81 204 LEU A N 1
ATOM 1614 C CA . LEU A 1 204 ? -5.332 3.556 -0.123 1.00 96.81 204 LEU A CA 1
ATOM 1615 C C . LEU A 1 204 ? -4.585 4.709 0.552 1.00 96.81 204 LEU A C 1
ATOM 1617 O O . LEU A 1 204 ? -5.156 5.443 1.360 1.00 96.81 204 LEU A O 1
ATOM 1621 N N . ILE A 1 205 ? -3.302 4.849 0.225 1.00 96.12 205 ILE A N 1
ATOM 1622 C CA . ILE A 1 205 ? -2.492 6.020 0.565 1.00 96.12 205 ILE A CA 1
ATOM 1623 C C . ILE A 1 205 ? -2.186 6.712 -0.758 1.00 96.12 205 ILE A C 1
ATOM 1625 O O . ILE A 1 205 ? -1.418 6.181 -1.553 1.00 96.12 205 ILE A O 1
ATOM 1629 N N . CYS A 1 206 ? -2.801 7.869 -0.978 1.00 94.75 206 CYS A N 1
ATOM 1630 C CA . CYS A 1 206 ? -2.667 8.643 -2.207 1.00 94.75 206 CYS A CA 1
ATOM 1631 C C . CYS A 1 206 ? -1.738 9.834 -1.963 1.00 94.75 206 CYS A C 1
ATOM 1633 O O . CYS A 1 206 ? -1.867 10.531 -0.950 1.00 94.75 206 CYS A O 1
ATOM 1635 N N . LYS A 1 207 ? -0.793 10.082 -2.874 1.00 93.25 207 LYS A N 1
ATOM 1636 C CA . LYS A 1 207 ? 0.146 11.206 -2.743 1.00 93.25 207 LYS A CA 1
ATOM 1637 C C . LYS A 1 207 ? -0.396 12.407 -3.498 1.00 93.25 207 LYS A C 1
ATOM 1639 O O . LYS A 1 207 ? -0.688 12.315 -4.684 1.00 93.25 207 LYS A O 1
ATOM 1644 N N . GLN A 1 208 ? -0.461 13.548 -2.825 1.00 91.88 208 GLN A N 1
ATOM 1645 C CA . GLN A 1 208 ? -0.892 14.809 -3.418 1.00 91.88 208 GLN A CA 1
ATOM 1646 C C . GLN A 1 208 ? 0.203 15.866 -3.285 1.00 91.88 208 GLN A C 1
ATOM 1648 O O . GLN A 1 208 ? 0.795 16.040 -2.219 1.00 91.88 208 GLN A O 1
ATOM 1653 N N . TYR A 1 209 ? 0.405 16.624 -4.355 1.00 89.69 209 TYR A N 1
ATOM 1654 C CA . TYR A 1 209 ? 1.226 17.824 -4.391 1.00 89.69 209 TYR A CA 1
ATOM 1655 C C . TYR A 1 209 ? 0.303 19.038 -4.350 1.00 89.69 209 TYR A C 1
ATOM 1657 O O . TYR A 1 209 ? -0.529 19.228 -5.239 1.00 89.69 209 TYR A O 1
ATOM 1665 N N . LYS A 1 210 ? 0.424 19.853 -3.299 1.00 87.69 210 LYS A N 1
ATOM 1666 C CA . LYS A 1 210 ? -0.365 21.080 -3.127 1.00 87.69 210 LYS A CA 1
ATOM 1667 C C . LYS A 1 210 ? 0.558 22.286 -3.287 1.00 87.69 210 LYS A C 1
ATOM 1669 O O . LYS A 1 210 ? 1.403 22.497 -2.416 1.00 87.69 210 LYS A O 1
ATOM 1674 N N . PRO A 1 211 ? 0.427 23.065 -4.374 1.00 79.25 211 PRO A N 1
ATOM 1675 C CA . PRO A 1 211 ? 1.227 24.265 -4.566 1.00 79.25 211 PRO A CA 1
ATOM 1676 C C . PRO A 1 211 ? 1.024 25.248 -3.410 1.00 79.25 211 PRO A C 1
ATOM 1678 O O . PRO A 1 211 ? -0.064 25.354 -2.849 1.00 79.25 211 PRO A O 1
ATOM 1681 N N . SER A 1 212 ? 2.065 26.015 -3.076 1.00 70.69 212 SER A N 1
ATOM 1682 C CA . SER A 1 212 ? 1.979 27.047 -2.028 1.00 70.69 212 SER A CA 1
ATOM 1683 C C . SER A 1 212 ? 1.017 28.195 -2.376 1.00 70.69 212 SER A C 1
ATOM 1685 O O . SER A 1 212 ? 0.622 28.955 -1.494 1.00 70.69 212 SER A O 1
ATOM 1687 N N . GLU A 1 213 ? 0.647 28.351 -3.650 1.00 69.00 213 GLU A N 1
ATOM 1688 C CA . GLU A 1 213 ? -0.317 29.356 -4.095 1.00 69.00 213 GLU A CA 1
ATOM 1689 C C . GLU A 1 213 ? -1.748 28.798 -4.052 1.00 69.00 213 GLU A C 1
ATOM 1691 O O . GLU A 1 213 ? -2.085 27.884 -4.799 1.00 69.00 213 GLU A O 1
ATOM 1696 N N . GLU A 1 214 ? -2.615 29.412 -3.236 1.00 58.12 214 GLU A N 1
ATOM 1697 C CA . GLU A 1 214 ? -4.003 28.983 -2.949 1.00 58.12 214 GLU A CA 1
ATOM 1698 C C . GLU A 1 214 ? -4.928 28.817 -4.179 1.00 58.12 214 GLU A C 1
ATOM 1700 O O . GLU A 1 214 ? -6.053 28.343 -4.044 1.00 58.12 214 GLU A O 1
ATOM 1705 N N . HIS A 1 215 ? -4.491 29.221 -5.377 1.00 56.56 215 HIS A N 1
ATOM 1706 C CA . HIS A 1 215 ? -5.296 29.193 -6.604 1.00 56.56 215 HIS A CA 1
ATOM 1707 C C . HIS A 1 215 ? -5.037 27.966 -7.489 1.00 56.56 215 HIS A C 1
ATOM 1709 O O . HIS A 1 215 ? -5.744 27.784 -8.481 1.00 56.56 215 HIS A O 1
ATOM 1715 N N . GLN A 1 216 ? -4.038 27.141 -7.169 1.00 63.19 216 GLN A N 1
ATOM 1716 C CA . GLN A 1 216 ? -3.763 25.899 -7.887 1.00 63.19 216 GLN A CA 1
ATOM 1717 C C . GLN A 1 216 ? -4.268 24.717 -7.050 1.00 63.19 216 GLN A C 1
ATOM 1719 O O . GLN A 1 216 ? -3.945 24.600 -5.870 1.00 63.19 216 GLN A O 1
ATOM 1724 N N . GLY A 1 217 ? -5.115 23.877 -7.650 1.00 74.44 217 GLY A N 1
ATOM 1725 C CA . GLY A 1 217 ? -5.653 22.683 -6.996 1.00 74.44 217 GLY A CA 1
ATOM 1726 C C . GLY A 1 217 ? -4.561 21.670 -6.647 1.00 74.44 217 GLY A C 1
ATOM 1727 O O . GLY A 1 217 ? -3.451 21.728 -7.177 1.00 74.44 217 GLY A O 1
ATOM 1728 N N . ALA A 1 218 ? -4.883 20.739 -5.749 1.00 84.75 218 ALA A N 1
ATOM 1729 C CA . ALA A 1 218 ? -4.015 19.604 -5.464 1.00 84.75 218 ALA A CA 1
ATOM 1730 C C . ALA A 1 218 ? -3.841 18.746 -6.725 1.00 84.75 218 ALA A C 1
ATOM 1732 O O . ALA A 1 218 ? -4.802 18.529 -7.461 1.00 84.75 218 ALA A O 1
ATOM 1733 N N . VAL A 1 219 ? -2.628 18.253 -6.960 1.00 90.44 219 VAL A N 1
ATOM 1734 C CA . VAL A 1 219 ? -2.327 17.329 -8.057 1.00 90.44 219 VAL A CA 1
ATOM 1735 C C . VAL A 1 219 ? -1.932 15.990 -7.457 1.00 90.44 219 VAL A C 1
ATOM 1737 O O . VAL A 1 219 ? -1.001 15.923 -6.655 1.00 90.44 219 VAL A O 1
ATOM 1740 N N . PHE A 1 220 ? -2.624 14.922 -7.836 1.00 92.31 220 PHE A N 1
ATOM 1741 C CA . PHE A 1 220 ? -2.252 13.573 -7.427 1.00 92.31 220 PHE A CA 1
ATOM 1742 C C . PHE A 1 220 ? -0.983 13.106 -8.142 1.00 92.31 220 PHE A C 1
ATOM 1744 O O . PHE A 1 220 ? -0.777 13.398 -9.320 1.00 92.31 220 PHE A O 1
ATOM 1751 N N . ALA A 1 221 ? -0.144 12.348 -7.437 1.00 92.06 221 ALA A N 1
ATOM 1752 C CA . ALA A 1 221 ? 1.018 11.691 -8.029 1.00 92.06 221 ALA A CA 1
ATOM 1753 C C . ALA A 1 221 ? 0.591 10.679 -9.101 1.00 92.06 221 ALA A C 1
ATOM 1755 O O . ALA A 1 221 ? 1.222 10.584 -10.152 1.00 92.06 221 ALA A O 1
ATOM 1756 N N . ASN A 1 222 ? -0.511 9.970 -8.847 1.00 93.19 222 ASN A N 1
ATOM 1757 C CA . ASN A 1 222 ? -1.136 9.048 -9.782 1.00 93.19 222 ASN A CA 1
ATOM 1758 C C . ASN A 1 222 ? -2.528 9.582 -10.144 1.00 93.19 222 ASN A C 1
ATOM 1760 O O . ASN A 1 222 ? -3.393 9.690 -9.282 1.00 93.19 222 ASN A O 1
ATOM 1764 N N . ALA A 1 223 ? -2.753 9.930 -11.412 1.00 91.88 223 ALA A N 1
ATOM 1765 C CA . ALA A 1 223 ? -3.977 10.614 -11.844 1.00 91.88 223 ALA A CA 1
ATOM 1766 C C . ALA A 1 223 ? -5.270 9.829 -11.545 1.00 91.88 223 ALA A C 1
ATOM 1768 O O . ALA A 1 223 ? -6.312 10.426 -11.304 1.00 91.88 223 ALA A O 1
ATOM 1769 N N . GLU A 1 224 ? -5.217 8.496 -11.532 1.00 93.56 224 GLU A N 1
ATOM 1770 C CA . GLU A 1 224 ? -6.366 7.656 -11.191 1.00 93.56 224 GLU A CA 1
ATOM 1771 C C . GLU A 1 224 ? -6.814 7.778 -9.724 1.00 93.56 224 GLU A C 1
ATOM 1773 O O . GLU A 1 224 ? -7.935 7.390 -9.404 1.00 93.56 224 GLU A O 1
ATOM 1778 N N . GLU A 1 225 ? -5.974 8.326 -8.837 1.00 93.88 225 GLU A N 1
ATOM 1779 C CA . GLU A 1 225 ? -6.305 8.508 -7.419 1.00 93.88 225 GLU A CA 1
ATOM 1780 C C . GLU A 1 225 ? -7.406 9.546 -7.185 1.00 93.88 225 GLU A C 1
ATOM 1782 O O . GLU A 1 225 ? -8.121 9.440 -6.191 1.00 93.88 225 GLU A O 1
ATOM 1787 N N . GLU A 1 226 ? -7.612 10.468 -8.130 1.00 93.25 226 GLU A N 1
ATOM 1788 C CA . GLU A 1 226 ? -8.737 11.412 -8.117 1.00 93.25 226 GLU A CA 1
ATOM 1789 C C . GLU A 1 226 ? -10.084 10.669 -8.129 1.00 93.25 226 GLU A C 1
ATOM 1791 O O . GLU A 1 226 ? -10.992 11.003 -7.374 1.00 93.25 226 GLU A O 1
ATOM 1796 N N . LEU A 1 227 ? -10.186 9.578 -8.896 1.00 93.12 227 LEU A N 1
ATOM 1797 C CA . LEU A 1 227 ? -11.404 8.761 -8.960 1.00 93.12 227 LEU A CA 1
ATOM 1798 C C . LEU A 1 227 ? -11.670 8.022 -7.642 1.00 93.12 227 LEU A C 1
ATOM 1800 O O . LEU A 1 227 ? -12.820 7.823 -7.258 1.00 93.12 227 LEU A O 1
ATOM 1804 N N . PHE A 1 228 ? -10.612 7.593 -6.946 1.00 94.12 228 PHE A N 1
ATOM 1805 C CA . PHE A 1 228 ? -10.762 6.946 -5.642 1.00 94.12 228 PHE A CA 1
ATOM 1806 C C . PHE A 1 228 ? -11.168 7.944 -4.559 1.00 94.12 228 PHE A C 1
ATOM 1808 O O . PHE A 1 228 ? -11.924 7.569 -3.668 1.00 94.12 228 PHE A O 1
ATOM 1815 N N . GLU A 1 229 ? -10.695 9.190 -4.639 1.00 93.69 229 GLU A N 1
ATOM 1816 C CA . GLU A 1 229 ? -11.118 10.270 -3.742 1.00 93.69 229 GLU A CA 1
ATOM 1817 C C . GLU A 1 229 ? -12.619 10.565 -3.898 1.00 93.69 229 GLU A C 1
ATOM 1819 O O . GLU A 1 229 ? -13.339 10.648 -2.904 1.00 93.69 229 GLU A O 1
ATOM 1824 N N . GLU A 1 230 ? -13.122 10.645 -5.134 1.00 93.69 230 GLU A N 1
ATOM 1825 C CA . GLU A 1 230 ? -14.545 10.901 -5.408 1.00 93.69 230 GLU A CA 1
ATOM 1826 C C . GLU A 1 230 ? -15.481 9.820 -4.836 1.00 93.69 230 GLU A C 1
ATOM 1828 O O . GLU A 1 230 ? -16.581 10.130 -4.373 1.00 93.69 230 GLU A O 1
ATOM 1833 N N . GLU A 1 231 ? -15.039 8.561 -4.838 1.00 94.94 231 GLU A N 1
ATOM 1834 C CA . GLU A 1 231 ? -15.825 7.403 -4.389 1.00 94.94 231 GLU A CA 1
ATOM 1835 C C . GLU A 1 231 ? -15.524 6.982 -2.934 1.00 94.94 231 GLU A C 1
ATOM 1837 O O . GLU A 1 231 ? -16.088 6.004 -2.432 1.00 94.94 231 GLU A O 1
ATOM 1842 N N . ALA A 1 232 ? -14.639 7.694 -2.227 1.00 95.94 232 ALA A N 1
ATOM 1843 C CA . ALA A 1 232 ? -14.219 7.320 -0.881 1.00 95.94 232 ALA A CA 1
ATOM 1844 C C . ALA A 1 232 ? -15.349 7.483 0.154 1.00 95.94 232 ALA A C 1
ATOM 1846 O O . ALA A 1 232 ? -15.895 8.567 0.360 1.00 95.94 232 ALA A O 1
ATOM 1847 N N . GLU A 1 233 ? -15.641 6.418 0.912 1.00 95.12 233 GLU A N 1
ATOM 1848 C CA . GLU A 1 233 ? -16.565 6.495 2.059 1.00 95.12 233 GLU A CA 1
ATOM 1849 C C . GLU A 1 233 ? -16.000 7.368 3.194 1.00 95.12 233 GLU A C 1
ATOM 1851 O O . GLU A 1 233 ? -16.739 8.060 3.900 1.00 95.12 233 GLU A O 1
ATOM 1856 N N . LEU A 1 234 ? -14.682 7.321 3.396 1.00 95.38 234 LEU A N 1
ATOM 1857 C CA . LEU A 1 234 ? -13.978 8.101 4.405 1.00 95.38 234 LEU A CA 1
ATOM 1858 C C . LEU A 1 234 ? -12.603 8.492 3.875 1.00 95.38 234 LEU A C 1
ATOM 1860 O O . LEU A 1 234 ? -11.827 7.634 3.464 1.00 95.38 234 LEU A O 1
ATOM 1864 N N . GLN A 1 235 ? -12.282 9.779 3.978 1.00 95.50 235 GLN A N 1
ATOM 1865 C CA . GLN A 1 235 ? -10.981 10.318 3.605 1.00 95.50 235 GLN A CA 1
ATOM 1866 C C . GLN A 1 235 ? -10.501 11.368 4.601 1.00 95.50 235 GLN A C 1
ATOM 1868 O O . GLN A 1 235 ? -11.294 12.089 5.211 1.00 95.50 235 GLN A O 1
ATOM 1873 N N . PHE A 1 236 ? -9.187 11.450 4.765 1.00 95.69 236 PHE A N 1
ATOM 1874 C CA . PHE A 1 236 ? -8.526 12.533 5.473 1.00 95.69 236 PHE A CA 1
ATOM 1875 C C . PHE A 1 236 ? -7.133 12.740 4.887 1.00 95.69 236 PHE A C 1
ATOM 1877 O O . PHE A 1 236 ? -6.539 11.823 4.325 1.00 95.69 236 PHE A O 1
ATOM 1884 N N . GLU A 1 237 ? -6.595 13.934 5.084 1.00 94.38 237 GLU A N 1
ATOM 1885 C CA . GLU A 1 237 ? -5.264 14.300 4.621 1.00 94.38 237 GLU A CA 1
ATOM 1886 C C . GLU A 1 237 ? -4.361 14.615 5.812 1.00 94.38 237 GLU A C 1
ATOM 1888 O O . GLU A 1 237 ? -4.823 15.058 6.869 1.00 94.38 237 GLU A O 1
ATOM 1893 N N . TYR A 1 238 ? -3.056 14.424 5.646 1.00 93.19 238 TYR A N 1
ATOM 1894 C CA . TYR A 1 238 ? -2.056 14.889 6.600 1.00 93.19 238 TYR A CA 1
ATOM 1895 C C . TYR A 1 238 ? -0.827 15.416 5.857 1.00 93.19 238 TYR A C 1
ATOM 1897 O O . TYR A 1 238 ? -0.452 14.912 4.802 1.00 93.19 238 TYR A O 1
ATOM 1905 N N . ASN A 1 239 ? -0.215 16.471 6.395 1.00 91.25 239 ASN A N 1
ATOM 1906 C CA . ASN A 1 239 ? 0.924 17.127 5.762 1.00 91.25 239 ASN A CA 1
ATOM 1907 C C . ASN A 1 239 ? 2.228 16.364 6.057 1.00 91.25 239 ASN A C 1
ATOM 1909 O O . ASN A 1 239 ? 2.505 16.037 7.211 1.00 91.25 239 ASN A O 1
ATOM 1913 N N . VAL A 1 240 ? 3.036 16.139 5.017 1.00 90.38 240 VAL A N 1
ATOM 1914 C CA . VAL A 1 240 ? 4.346 15.464 5.089 1.00 90.38 240 VAL A CA 1
ATOM 1915 C C . VAL A 1 240 ? 5.504 16.339 4.593 1.00 90.38 240 VAL A C 1
ATOM 1917 O O . VAL A 1 240 ? 6.608 15.846 4.380 1.00 90.38 240 VAL A O 1
ATOM 1920 N N . THR A 1 241 ? 5.299 17.650 4.432 1.00 86.69 241 THR A N 1
ATOM 1921 C CA . THR A 1 241 ? 6.313 18.585 3.910 1.00 86.69 241 THR A CA 1
ATOM 1922 C C . THR A 1 241 ? 7.591 18.586 4.758 1.00 86.69 241 THR A C 1
ATOM 1924 O O . THR A 1 241 ? 8.681 18.749 4.227 1.00 86.69 241 THR A O 1
ATOM 1927 N N . GLY A 1 242 ? 7.485 18.369 6.075 1.00 83.62 242 GLY A N 1
ATOM 1928 C CA . GLY A 1 242 ? 8.654 18.252 6.959 1.00 83.62 242 GLY A CA 1
ATOM 1929 C C . GLY A 1 242 ? 9.448 16.948 6.794 1.00 83.62 242 GLY A C 1
ATOM 1930 O O . GLY A 1 242 ? 10.608 16.879 7.208 1.00 83.62 242 GLY A O 1
ATOM 1931 N N . ASP A 1 243 ? 8.836 15.931 6.188 1.00 81.69 243 ASP A N 1
ATOM 1932 C CA . ASP A 1 243 ? 9.425 14.608 5.999 1.00 81.69 243 ASP A CA 1
ATOM 1933 C C . ASP A 1 243 ? 9.990 14.410 4.589 1.00 81.69 243 ASP A C 1
ATOM 1935 O O . ASP A 1 243 ? 10.914 13.612 4.425 1.00 81.69 243 ASP A O 1
ATOM 1939 N N . ALA A 1 244 ? 9.497 15.163 3.602 1.00 75.06 244 ALA A N 1
ATOM 1940 C CA . ALA A 1 244 ? 10.005 15.159 2.235 1.00 75.06 244 ALA A CA 1
ATOM 1941 C C . ALA A 1 244 ? 11.428 15.743 2.162 1.00 75.06 244 ALA A C 1
ATOM 1943 O O . ALA A 1 244 ? 11.704 16.824 2.683 1.00 75.06 244 ALA A O 1
ATOM 1944 N N . ASP A 1 245 ? 12.346 15.031 1.504 1.00 62.69 245 ASP A N 1
ATOM 1945 C CA . ASP A 1 245 ? 13.711 15.524 1.258 1.00 62.69 245 ASP A CA 1
ATOM 1946 C C . ASP A 1 245 ? 13.783 16.470 0.044 1.00 62.69 245 ASP A C 1
ATOM 1948 O O . ASP A 1 245 ? 14.780 17.162 -0.162 1.00 62.69 245 ASP A O 1
ATOM 1952 N N . THR A 1 246 ? 12.710 16.535 -0.746 1.00 57.09 246 THR A N 1
ATOM 1953 C CA . THR A 1 246 ? 12.572 17.418 -1.905 1.00 57.09 246 THR A CA 1
ATOM 1954 C C . THR A 1 246 ? 11.676 18.597 -1.539 1.00 57.09 246 THR A C 1
ATOM 1956 O O . THR A 1 246 ? 10.550 18.408 -1.087 1.00 57.09 246 THR A O 1
ATOM 1959 N N . ALA A 1 247 ? 12.175 19.819 -1.730 1.00 43.53 247 ALA A N 1
ATOM 1960 C CA . ALA A 1 247 ? 11.374 21.032 -1.611 1.00 43.53 247 ALA A CA 1
ATOM 1961 C C . ALA A 1 247 ? 10.479 21.162 -2.853 1.00 43.53 247 ALA A C 1
ATOM 1963 O O . ALA A 1 247 ? 10.862 21.819 -3.820 1.00 43.53 247 ALA A O 1
ATOM 1964 N N . VAL A 1 248 ? 9.332 20.486 -2.845 1.00 41.28 248 VAL A N 1
ATOM 1965 C CA . VAL A 1 248 ? 8.246 20.697 -3.812 1.00 41.28 248 VAL A CA 1
ATOM 1966 C C . VAL A 1 248 ? 6.966 20.961 -3.042 1.00 41.28 248 VAL A C 1
ATOM 1968 O O . VAL A 1 248 ? 6.664 20.157 -2.131 1.00 41.28 248 VAL A O 1
#

Nearest PDB structures (foldseek):
  7kys-assembly2_B  TM=9.248E-01  e=5.157E-16  Homo sapiens
  7kys-assembly3_C  TM=9.325E-01  e=1.581E-15  Homo sapiens
  7kyq-assembly1_A  TM=8.826E-01  e=7.791E-16  Homo sapiens
  7mx2-assembly1_A  TM=6.960E-01  e=2.562E-01  Homo sapiens
  6sll-assembly1_B  TM=6.708E-01  e=2.708E+00  Paenibacillus sp. Y412MC10

Radius of gyration: 28.94 Å; Cα contacts (8 Å, |Δi|>4): 271; chains: 1; bounding box: 54×75×77 Å

Sequence (248 aa):
MAMSKRQKRLGEDEESDGSNNSQNDNSDSEEDEMLDTEVNVDFEARTPDDSDYHGIKRLLQQLFLKARVNLSDLTNLILERNFVASVIKQCDDDVDDESMEDDDDEDGVFGVMSVINVTETKQRECVRQIMTLLRDQCRASASGLAAKFDEYFTEESYQLGLVISERFVNIPPRIALPLYDALMRDVEAAKAAGKKYDFTHVLLICKQYKPSEEHQGAVFANAEEELFEEEAELQFEYNVTGDADTAV

pLDDT: mean 81.46, std 22.18, range [31.97, 98.56]

Organism: Amblyomma cajennense (NCBI:txid34607)